Protein AF-A0A3D1TIV9-F1 (afdb_monomer_lite)

Foldseek 3Di:
DDDDDDDDDDPPPDDDPDDDLVLLLCLLVQPDPPSPPSNVVVVVVCVVDPVVVVSNVVSVVVVVVVVVPDVCVVVPDDDPPPPPDPPPPPPVVVVCVPVVVVVVVVVVVVVVVCVVPDDPVVVVVCVVVVVVCCVVVVVVVVVVVVVVVVVVVVVVVVVVVVVVVVVVVSVVVVVVVVVVVVVVVVVVVVVVVVVVVVVVVVVVVVVVVVVVVVVVVVVVVVVVVVVVVVVVVVVVVVPPDPPDDDD

pLDDT: mean 74.92, std 19.51, range [31.16, 98.56]

Sequence (247 aa):
MEKEEPMRGNESELQVEHPSREEWVRYVYGDHDNAGLLRQELDKHLSGCPGCQRTVQDLRRTMGLLDRWDPAMELGSGVDRKTERPGARSDWLGRLSWAGMAAALCLVAGVLLGRWSAGGEIREAVGTAMAEWESTVFVEIRAELREGMAARAEDDRVRWREQEVALAKWFDGRLLEERMREQRRLQQITQDWAASHLELRRDLESLAKQADQGLRQARTGLAWLASRSDVSAIAARTEEPSDQGEL

Secondary structure (DSSP, 8-state):
-----------------PPPHHHHHHHHHT--TTTTHHHHHHHHHHHH-HHHHHHHHHHHHHHHHHHH--HHHHTTT--------S--SSHHHHHTTTHHHHHHHHHHHHHHHHHHH--HHHHHHHHHHHHHHHHHHHHHHHHHHHHHHHHHHHHHHHHHHHHHHHHHHHHHHHHHHHHHHHHHHHHHHHHHHHHHHHHHHHHHHHHHHHHHHHHHHHHHHHHHHHHHHHHHHHHHHHSS-------

Radius of gyration: 50.66 Å; chains: 1; bounding box: 104×43×167 Å

Structure (mmCIF, N/CA/C/O backbone):
data_AF-A0A3D1TIV9-F1
#
_entry.id   AF-A0A3D1TIV9-F1
#
loop_
_atom_site.group_PDB
_atom_site.id
_atom_site.type_symbol
_atom_site.label_atom_id
_atom_site.label_alt_id
_atom_site.label_comp_id
_atom_site.label_asym_id
_atom_site.label_entity_id
_atom_site.label_seq_id
_atom_site.pdbx_PDB_ins_code
_atom_site.Cartn_x
_atom_site.Cartn_y
_atom_site.Cartn_z
_atom_site.occupancy
_atom_site.B_iso_or_equiv
_atom_site.auth_seq_id
_atom_site.auth_comp_id
_atom_site.auth_asym_id
_atom_site.auth_atom_id
_atom_site.pdbx_PDB_model_num
ATOM 1 N N . MET A 1 1 ? -47.025 14.850 -43.709 1.00 44.34 1 MET A N 1
ATOM 2 C CA . MET A 1 1 ? -47.374 13.418 -43.781 1.00 44.34 1 MET A CA 1
ATOM 3 C C . MET A 1 1 ? -46.072 12.652 -43.813 1.00 44.34 1 MET A C 1
ATOM 5 O O . MET A 1 1 ? -45.560 12.415 -44.890 1.00 44.34 1 MET A O 1
ATOM 9 N N . GLU A 1 2 ? -45.544 12.301 -42.650 1.00 36.94 2 GLU A N 1
ATOM 10 C CA . GLU A 1 2 ? -44.526 11.262 -42.506 1.00 36.94 2 GLU A CA 1
ATOM 11 C C . GLU A 1 2 ? -44.924 10.490 -41.253 1.00 36.94 2 GLU A C 1
ATOM 13 O O . GLU A 1 2 ? -45.172 11.070 -40.196 1.00 36.94 2 GLU A O 1
ATOM 18 N N . LYS A 1 3 ? -45.193 9.202 -41.463 1.00 41.72 3 LYS A N 1
ATOM 19 C CA . LYS A 1 3 ? -45.601 8.238 -40.450 1.00 41.72 3 LYS A CA 1
ATOM 20 C C . LYS A 1 3 ? -44.328 7.738 -39.783 1.00 41.72 3 LYS A C 1
ATOM 22 O O . LYS A 1 3 ? -43.540 7.081 -40.452 1.00 41.72 3 LYS A O 1
ATOM 27 N N . GLU A 1 4 ? -44.171 7.984 -38.492 1.00 38.91 4 GLU A N 1
ATOM 28 C CA . GLU A 1 4 ? -43.276 7.175 -37.671 1.00 38.91 4 GLU A CA 1
ATOM 29 C C . GLU A 1 4 ? -44.107 6.067 -37.016 1.00 38.91 4 GLU A C 1
ATOM 31 O O . GLU A 1 4 ? -45.001 6.314 -36.206 1.00 38.91 4 GLU A O 1
ATOM 36 N N . GLU A 1 5 ? -43.853 4.832 -37.448 1.00 45.94 5 GLU A N 1
ATOM 37 C CA . GLU A 1 5 ? -44.211 3.617 -36.723 1.00 45.94 5 GLU A CA 1
ATOM 38 C C . GLU A 1 5 ? -43.327 3.497 -35.476 1.00 45.94 5 GLU A C 1
ATOM 40 O O . GLU A 1 5 ? -42.105 3.422 -35.614 1.00 45.94 5 GLU A O 1
ATOM 45 N N . PRO A 1 6 ? -43.888 3.358 -34.265 1.00 42.97 6 PRO A N 1
ATOM 46 C CA . PRO A 1 6 ? -43.161 2.725 -33.186 1.00 42.97 6 PRO A CA 1
ATOM 47 C C . PRO A 1 6 ? -43.364 1.211 -33.274 1.00 42.97 6 PRO A C 1
ATOM 49 O O . PRO A 1 6 ? -44.468 0.674 -33.134 1.00 42.97 6 PRO A O 1
ATOM 52 N N . MET A 1 7 ? -42.242 0.545 -33.529 1.00 31.16 7 MET A N 1
ATOM 53 C CA . MET A 1 7 ? -42.019 -0.888 -33.409 1.00 31.16 7 MET A CA 1
ATOM 54 C C . MET A 1 7 ? -42.710 -1.477 -32.177 1.00 31.16 7 MET A C 1
ATOM 56 O O . MET A 1 7 ? -42.443 -1.122 -31.030 1.00 31.16 7 MET A O 1
ATOM 60 N N . ARG A 1 8 ? -43.576 -2.449 -32.455 1.00 39.56 8 ARG A N 1
ATOM 61 C CA . ARG A 1 8 ? -44.099 -3.419 -31.500 1.00 39.56 8 ARG A CA 1
ATOM 62 C C . ARG A 1 8 ? -42.934 -4.269 -30.969 1.00 39.56 8 ARG A C 1
ATOM 64 O O . ARG A 1 8 ? -42.428 -5.128 -31.681 1.00 39.56 8 ARG A O 1
ATOM 71 N N . GLY A 1 9 ? -42.567 -4.053 -29.713 1.00 34.28 9 GLY A N 1
ATOM 72 C CA . GLY A 1 9 ? -41.842 -4.999 -28.859 1.00 34.28 9 GLY A CA 1
ATOM 73 C C . GLY A 1 9 ? -42.486 -4.968 -27.475 1.00 34.28 9 GLY A C 1
ATOM 74 O O . GLY A 1 9 ? -42.086 -4.194 -26.625 1.00 34.28 9 GLY A O 1
ATOM 75 N N . ASN A 1 10 ? -43.727 -5.433 -27.356 1.00 45.25 10 ASN A N 1
ATOM 76 C CA . ASN A 1 10 ? -44.076 -6.608 -26.555 1.00 45.25 10 ASN A CA 1
ATOM 77 C C . ASN A 1 10 ? -43.153 -6.898 -25.348 1.00 45.25 10 ASN A C 1
ATOM 79 O O . ASN A 1 10 ? -42.445 -7.895 -25.355 1.00 45.25 10 ASN A O 1
ATOM 83 N N . GLU A 1 11 ? -43.221 -6.076 -24.301 1.00 39.34 11 GLU A N 1
ATOM 84 C CA . GLU A 1 11 ? -42.731 -6.425 -22.957 1.00 39.34 11 GLU A CA 1
ATOM 85 C C . GLU A 1 11 ? -43.901 -6.366 -21.968 1.00 39.34 11 GLU A C 1
ATOM 87 O O . GLU A 1 11 ? -43.982 -5.549 -21.057 1.00 39.34 11 GLU A O 1
ATOM 92 N N . SER A 1 12 ? -44.873 -7.249 -22.200 1.00 40.84 12 SER A N 1
ATOM 93 C CA . SER A 1 12 ? -45.808 -7.698 -21.165 1.00 40.84 12 SER A CA 1
ATOM 94 C C . SER A 1 12 ? -45.152 -8.803 -20.324 1.00 40.84 12 SER A C 1
ATOM 96 O O . SER A 1 12 ? -45.675 -9.911 -20.245 1.00 40.84 12 SER A O 1
ATOM 98 N N . GLU A 1 13 ? -43.995 -8.532 -19.715 1.00 40.22 13 GLU A N 1
ATOM 99 C CA . GLU A 1 13 ? -43.358 -9.448 -18.761 1.00 40.22 13 GLU A CA 1
ATOM 100 C C . GLU A 1 13 ? -43.647 -8.979 -17.328 1.00 40.22 13 GLU A C 1
ATOM 102 O O . GLU A 1 13 ? -42.936 -8.172 -16.747 1.00 40.22 13 GLU A O 1
ATOM 107 N N . LEU A 1 14 ? -44.779 -9.467 -16.808 1.00 41.19 14 LEU A N 1
ATOM 108 C CA . LEU A 1 14 ? -45.031 -9.832 -15.408 1.00 41.19 14 LEU A CA 1
ATOM 109 C C . LEU A 1 14 ? -44.361 -8.945 -14.337 1.00 41.19 14 LEU A C 1
ATOM 111 O O . LEU A 1 14 ? -43.210 -9.156 -13.964 1.00 41.19 14 LEU A O 1
ATOM 115 N N . GLN A 1 15 ? -45.146 -8.043 -13.736 1.00 42.75 15 GLN A N 1
ATOM 116 C CA . GLN A 1 15 ? -44.849 -7.467 -12.419 1.00 42.75 15 GLN A CA 1
ATOM 117 C C . GLN A 1 15 ? -44.756 -8.590 -11.374 1.00 42.75 15 GLN A C 1
ATOM 119 O O . GLN A 1 15 ? -45.745 -8.975 -10.755 1.00 42.75 15 GLN A O 1
ATOM 124 N N . VAL A 1 16 ? -43.561 -9.142 -11.196 1.00 52.66 16 VAL A N 1
ATOM 125 C CA . VAL A 1 16 ? -43.187 -9.900 -10.008 1.00 52.66 16 VAL A CA 1
ATOM 126 C C . VAL A 1 16 ? -42.517 -8.890 -9.088 1.00 52.66 16 VAL A C 1
ATOM 128 O O . VAL A 1 16 ? -41.461 -8.357 -9.424 1.00 52.66 16 VAL A O 1
ATOM 131 N N . GLU A 1 17 ? -43.138 -8.579 -7.952 1.00 69.06 17 GLU A N 1
ATOM 132 C CA . GLU A 1 17 ? -42.473 -7.807 -6.903 1.00 69.06 17 GLU A CA 1
ATOM 133 C C . GLU A 1 17 ? -41.249 -8.608 -6.438 1.00 69.06 17 GLU A C 1
ATOM 135 O O . GLU A 1 17 ? -41.357 -9.629 -5.756 1.00 69.06 17 GLU A O 1
ATOM 140 N N . HIS A 1 18 ? -40.067 -8.203 -6.903 1.00 72.44 18 HIS A N 1
ATOM 141 C CA . HIS A 1 18 ? -38.814 -8.785 -6.457 1.00 72.44 18 HIS A CA 1
ATOM 142 C C . HIS A 1 18 ? -38.458 -8.196 -5.092 1.00 72.44 18 HIS A C 1
ATOM 144 O O . HIS A 1 18 ? -38.458 -6.969 -4.956 1.00 72.44 18 HIS A O 1
ATOM 150 N N . PRO A 1 19 ? -38.104 -9.035 -4.101 1.00 78.81 19 PRO A N 1
ATOM 151 C CA . PRO A 1 19 ? -37.619 -8.545 -2.823 1.00 78.81 19 PRO A CA 1
ATOM 152 C C . PRO A 1 19 ? -36.400 -7.650 -3.027 1.00 78.81 19 PRO A C 1
ATOM 154 O O . PRO A 1 19 ? -35.544 -7.911 -3.887 1.00 78.81 19 PRO A O 1
ATOM 157 N N . SER A 1 20 ? -36.342 -6.591 -2.231 1.00 80.19 20 SER A N 1
ATOM 158 C CA . SER A 1 20 ? -35.287 -5.588 -2.274 1.00 80.19 20 SER A CA 1
ATOM 159 C C . SER A 1 20 ? -33.919 -6.193 -1.961 1.00 80.19 20 SER A C 1
ATOM 161 O O . SER A 1 20 ? -33.776 -7.256 -1.347 1.00 80.19 20 SER A O 1
ATOM 163 N N . ARG A 1 21 ? -32.860 -5.496 -2.377 1.00 76.62 21 ARG A N 1
ATOM 164 C CA . ARG A 1 21 ? -31.486 -5.940 -2.128 1.00 76.62 21 ARG A CA 1
ATOM 165 C C . ARG A 1 21 ? -31.189 -6.016 -0.629 1.00 76.62 21 ARG A C 1
ATOM 167 O O . ARG A 1 21 ? -30.497 -6.934 -0.196 1.00 76.62 21 ARG A O 1
ATOM 174 N N . GLU A 1 22 ? -31.723 -5.086 0.154 1.00 78.19 22 GLU A N 1
ATOM 175 C CA . GLU A 1 22 ? -31.585 -5.033 1.608 1.00 78.19 22 GLU A CA 1
ATOM 176 C C . GLU A 1 22 ? -32.233 -6.247 2.291 1.00 78.19 22 GLU A C 1
ATOM 178 O O . GLU A 1 22 ? -31.657 -6.809 3.224 1.00 78.19 22 GLU A O 1
ATOM 183 N N . GLU A 1 23 ? -33.390 -6.703 1.803 1.00 79.75 23 GLU A N 1
ATOM 184 C CA . GLU A 1 23 ? -34.061 -7.913 2.298 1.00 79.75 23 GLU A CA 1
ATOM 185 C C . GLU A 1 23 ? -33.247 -9.175 2.006 1.00 79.75 23 GLU A C 1
ATOM 187 O O . GLU A 1 23 ? -33.095 -10.023 2.888 1.00 79.75 23 GLU A O 1
ATOM 192 N N . TRP A 1 24 ? -32.639 -9.275 0.818 1.00 83.81 24 TRP A N 1
ATOM 193 C CA . TRP A 1 24 ? -31.723 -10.373 0.502 1.00 83.81 24 TRP A CA 1
ATOM 194 C C . TRP A 1 24 ? -30.472 -10.356 1.376 1.00 83.81 24 TRP A C 1
ATOM 196 O O . TRP A 1 24 ? -30.059 -11.405 1.860 1.00 83.81 24 TRP A O 1
ATOM 206 N N . VAL A 1 25 ? -29.886 -9.183 1.627 1.00 81.81 25 VAL A N 1
ATOM 207 C CA . VAL A 1 25 ? -28.743 -9.036 2.540 1.00 81.81 25 VAL A CA 1
ATOM 208 C C . VAL A 1 25 ? -29.125 -9.540 3.932 1.00 81.81 25 VAL A C 1
ATOM 210 O O . VAL A 1 25 ? -28.475 -10.452 4.440 1.00 81.81 25 VAL A O 1
ATOM 213 N N . ARG A 1 26 ? -30.231 -9.056 4.507 1.00 81.12 26 ARG A N 1
ATOM 214 C CA . ARG A 1 26 ? -30.731 -9.542 5.805 1.00 81.12 26 ARG A CA 1
ATOM 215 C C . ARG A 1 26 ? -30.950 -11.055 5.802 1.00 81.12 26 ARG A C 1
ATOM 217 O O . ARG A 1 26 ? -30.569 -11.724 6.757 1.00 81.12 26 ARG A O 1
ATOM 224 N N . TYR A 1 27 ? -31.500 -11.604 4.716 1.00 80.88 27 TYR A N 1
ATOM 225 C CA . TYR A 1 27 ? -31.751 -13.042 4.554 1.00 80.88 27 TYR A CA 1
ATOM 226 C C . TYR A 1 27 ? -30.478 -13.887 4.556 1.00 80.88 27 TYR A C 1
ATOM 228 O O . TYR A 1 27 ? -30.439 -14.942 5.200 1.00 80.88 27 TYR A O 1
ATOM 236 N N . VAL A 1 28 ? -29.423 -13.427 3.879 1.00 81.81 28 VAL A N 1
ATOM 237 C CA . VAL A 1 28 ? -28.143 -14.142 3.867 1.00 81.81 28 VAL A CA 1
ATOM 238 C C . VAL A 1 28 ? -27.413 -14.000 5.213 1.00 81.81 28 VAL A C 1
ATOM 240 O O . VAL A 1 28 ? -26.835 -14.982 5.673 1.00 81.81 28 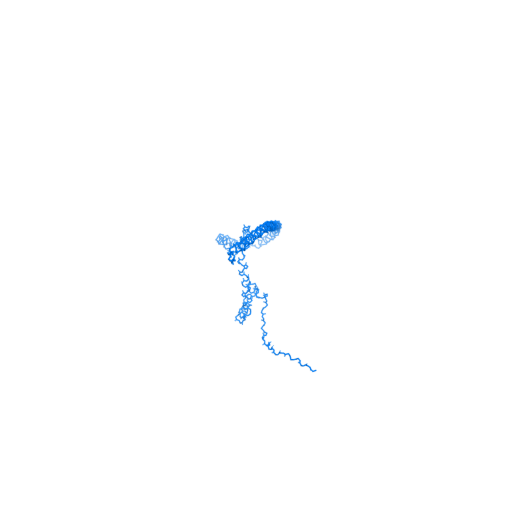VAL A O 1
ATOM 243 N N . TYR A 1 29 ? -27.490 -12.841 5.880 1.00 75.56 29 TYR A N 1
ATOM 244 C CA . TYR A 1 29 ? -26.874 -12.612 7.199 1.00 75.56 29 TYR A CA 1
ATOM 245 C C . TYR A 1 29 ? -27.671 -13.199 8.384 1.00 75.56 29 TYR A C 1
ATOM 247 O O . TYR A 1 29 ? -27.133 -13.294 9.484 1.00 75.56 29 TYR A O 1
ATOM 255 N N . GLY A 1 30 ? -28.924 -13.625 8.180 1.00 72.75 30 GLY A N 1
ATOM 256 C CA . GLY A 1 30 ? -29.776 -14.201 9.229 1.00 72.75 30 GLY A CA 1
ATOM 257 C C . GLY A 1 30 ? -30.304 -13.184 10.248 1.00 72.75 30 GLY A C 1
ATOM 258 O O . GLY A 1 30 ? -30.764 -13.585 11.316 1.00 72.75 30 GLY A O 1
ATOM 259 N N . ASP A 1 31 ? -30.238 -11.892 9.922 1.00 65.44 31 ASP A N 1
ATOM 260 C CA . ASP A 1 31 ? -30.620 -10.787 10.802 1.00 65.44 31 ASP A CA 1
ATOM 261 C C . ASP A 1 31 ? -32.117 -10.476 10.638 1.00 65.44 31 ASP A C 1
ATOM 263 O O . ASP A 1 31 ? -32.535 -9.724 9.746 1.00 65.44 31 ASP A O 1
ATOM 267 N N . HIS A 1 32 ? -32.947 -11.159 11.433 1.00 62.19 32 HIS A N 1
ATOM 268 C CA . HIS A 1 32 ? -34.402 -11.034 11.380 1.00 62.19 32 HIS A CA 1
ATOM 269 C C . HIS A 1 32 ? -35.048 -11.133 12.765 1.00 62.19 32 HIS A C 1
ATOM 271 O O . HIS A 1 32 ? -35.024 -12.192 13.394 1.00 62.19 32 HIS A O 1
ATOM 277 N N . ASP A 1 33 ? -35.794 -10.101 13.152 1.00 57.75 33 ASP A N 1
ATOM 278 C CA . ASP A 1 33 ? -36.676 -10.144 14.327 1.00 57.75 33 ASP A CA 1
ATOM 279 C C . ASP A 1 33 ? -37.881 -11.098 14.132 1.00 57.75 33 ASP A C 1
ATOM 281 O O . ASP A 1 33 ? -38.482 -11.562 15.096 1.00 57.75 33 ASP A O 1
ATOM 285 N N . ASN A 1 34 ? -38.204 -11.455 12.877 1.00 55.09 34 ASN A N 1
ATOM 286 C CA . ASN A 1 34 ? -39.271 -12.388 12.474 1.00 55.09 34 ASN A CA 1
ATOM 287 C C . ASN A 1 34 ? -38.733 -13.517 11.562 1.00 55.09 34 ASN A C 1
ATOM 289 O O . ASN A 1 34 ? -39.256 -13.777 10.476 1.00 55.09 34 ASN A O 1
ATOM 293 N N . ALA A 1 35 ? -37.653 -14.181 11.987 1.00 58.53 35 ALA A N 1
ATOM 294 C CA . ALA A 1 35 ? -36.838 -15.094 11.172 1.00 58.53 35 ALA A CA 1
ATOM 295 C C . ALA A 1 35 ? -37.556 -16.306 10.545 1.00 58.53 35 ALA A C 1
ATOM 297 O O . ALA A 1 35 ? -37.042 -16.883 9.592 1.00 58.53 35 ALA A O 1
ATOM 298 N N . GLY A 1 36 ? -38.710 -16.729 11.067 1.00 63.47 36 GLY A N 1
ATOM 299 C CA . GLY A 1 36 ? -39.381 -17.952 10.611 1.00 63.47 36 GLY A CA 1
ATOM 300 C C . GLY A 1 36 ? -40.226 -17.773 9.347 1.00 63.47 36 GLY A C 1
ATOM 301 O O . GLY A 1 36 ? -40.048 -18.498 8.371 1.00 63.47 36 GLY A O 1
ATOM 302 N N . LEU A 1 37 ? -41.151 -16.808 9.363 1.00 65.19 37 LEU A N 1
ATOM 303 C CA . LEU A 1 37 ? -42.153 -16.615 8.304 1.00 65.19 37 LEU A CA 1
ATOM 304 C C . LEU A 1 37 ? -41.557 -15.950 7.057 1.00 65.19 37 LEU A C 1
ATOM 306 O O . LEU A 1 37 ? -41.737 -16.452 5.950 1.00 65.19 37 LEU A O 1
ATOM 310 N N . LEU A 1 38 ? -40.767 -14.888 7.247 1.00 70.75 38 LEU A N 1
ATOM 311 C CA . LEU A 1 38 ? -40.124 -14.157 6.151 1.00 70.75 38 LEU A CA 1
ATOM 312 C C . LEU A 1 38 ? -39.131 -15.043 5.383 1.00 70.75 38 LEU A C 1
ATOM 314 O O . LEU A 1 38 ? -39.030 -14.981 4.160 1.00 70.75 38 LEU A O 1
ATOM 318 N N . ARG A 1 39 ? -38.428 -15.929 6.096 1.00 74.19 39 ARG A N 1
ATOM 319 C CA . ARG A 1 39 ? -37.476 -16.866 5.493 1.00 74.19 39 ARG A CA 1
ATOM 320 C C . ARG A 1 39 ? -38.170 -17.895 4.603 1.00 74.19 39 ARG A C 1
ATOM 322 O O . ARG A 1 39 ? -37.683 -18.160 3.512 1.00 74.19 39 ARG A O 1
ATOM 329 N N . GLN A 1 40 ? -39.325 -18.415 5.022 1.00 78.69 40 GLN A N 1
ATOM 330 C CA . GLN A 1 40 ? -40.109 -19.354 4.210 1.00 78.69 40 GLN A CA 1
ATOM 331 C C . GLN A 1 40 ? -40.662 -18.711 2.934 1.00 78.69 40 GLN A C 1
ATOM 333 O O . GLN A 1 40 ? -40.728 -19.364 1.894 1.00 78.69 40 GLN A O 1
ATOM 338 N N . GLU A 1 41 ? -41.076 -17.448 3.000 1.00 80.25 41 GLU A N 1
ATOM 339 C CA . GLU A 1 41 ? -41.578 -16.709 1.840 1.00 80.25 41 GLU A CA 1
ATOM 340 C C . GLU A 1 41 ? -40.463 -16.410 0.829 1.00 80.25 41 GLU A C 1
ATOM 342 O O . GLU A 1 41 ? -40.615 -16.673 -0.366 1.00 80.25 41 GLU A O 1
ATOM 347 N N . LEU A 1 42 ? -39.297 -15.983 1.318 1.00 81.00 42 LEU A N 1
ATOM 348 C CA . LEU A 1 42 ? -38.106 -15.779 0.495 1.00 81.00 42 LEU A CA 1
ATOM 349 C C . LEU A 1 42 ? -37.585 -17.094 -0.104 1.00 81.00 42 LEU A C 1
ATOM 351 O O . LEU A 1 42 ? -37.212 -17.114 -1.274 1.00 81.00 42 LEU A O 1
ATOM 355 N N . ASP A 1 43 ? -37.630 -18.209 0.631 1.00 83.06 43 ASP A N 1
ATOM 356 C CA . ASP A 1 43 ? -37.266 -19.535 0.111 1.00 83.06 43 ASP A CA 1
ATOM 357 C C . ASP A 1 43 ? -38.199 -19.978 -1.027 1.00 83.06 43 ASP A C 1
ATOM 359 O O . ASP A 1 43 ? -37.742 -20.491 -2.055 1.00 83.06 43 ASP A O 1
ATOM 363 N N . LYS A 1 44 ? -39.509 -19.726 -0.892 1.00 83.62 44 LYS A N 1
ATOM 364 C CA . LYS A 1 44 ? -40.480 -19.974 -1.969 1.00 83.62 44 LYS A CA 1
ATOM 365 C C . LYS A 1 44 ? -40.178 -19.109 -3.190 1.00 83.62 44 LYS A C 1
ATOM 367 O O . LYS A 1 44 ? -40.142 -19.636 -4.302 1.00 83.62 44 LYS A O 1
ATOM 372 N N . HIS 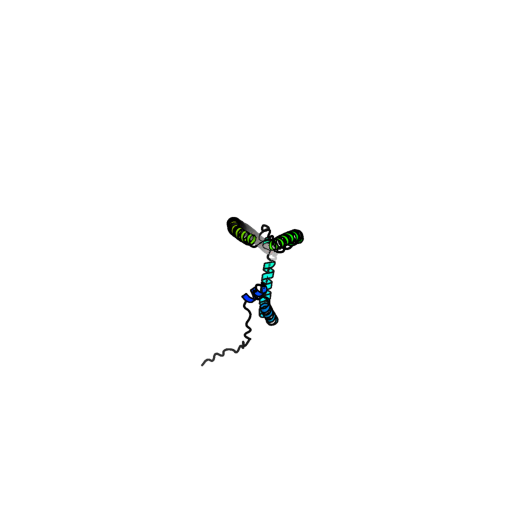A 1 45 ? -39.893 -17.822 -2.998 1.00 85.06 45 HIS A N 1
ATOM 373 C CA . HIS A 1 45 ? -39.522 -16.924 -4.093 1.00 85.06 45 HIS A CA 1
ATOM 374 C C . HIS A 1 45 ? -38.227 -17.376 -4.789 1.00 85.06 45 HIS A C 1
ATOM 376 O O . HIS A 1 45 ? -38.153 -17.400 -6.018 1.00 85.06 45 HIS A O 1
ATOM 382 N N . LEU A 1 46 ? -37.228 -17.826 -4.022 1.00 85.62 46 LEU A N 1
ATOM 383 C CA . LEU A 1 46 ? -35.989 -18.380 -4.566 1.00 85.62 46 LEU A CA 1
ATOM 384 C C . LEU A 1 46 ? -36.226 -19.648 -5.377 1.00 85.62 46 LEU A C 1
ATOM 386 O O . LEU A 1 46 ? -35.547 -19.842 -6.377 1.00 85.62 46 LEU A O 1
ATOM 390 N N . SER A 1 47 ? -37.187 -20.496 -5.009 1.00 83.62 47 SER A N 1
ATOM 391 C CA . SER A 1 47 ? -37.508 -21.689 -5.803 1.00 83.62 47 SER A CA 1
ATOM 392 C C . SER A 1 47 ? -38.148 -21.368 -7.163 1.00 83.62 47 SER A C 1
ATOM 394 O O . SER A 1 47 ? -38.020 -22.163 -8.091 1.00 83.62 47 SER A O 1
ATOM 396 N N . GLY A 1 48 ? -38.787 -20.198 -7.299 1.00 81.25 48 GLY A N 1
ATOM 397 C CA . GLY A 1 48 ? -39.507 -19.786 -8.509 1.00 81.25 48 GLY A CA 1
ATOM 398 C C . GLY A 1 48 ? -38.795 -18.754 -9.392 1.00 81.25 48 GLY A C 1
ATOM 399 O O . GLY A 1 48 ? -39.155 -18.627 -10.560 1.00 81.25 48 GLY A O 1
ATOM 400 N N . CYS A 1 49 ? -37.794 -18.022 -8.882 1.00 87.38 49 CYS A N 1
ATOM 401 C CA . CYS A 1 49 ? -37.155 -16.926 -9.616 1.00 87.38 49 CYS A CA 1
ATOM 402 C C . CYS A 1 49 ? -35.640 -17.137 -9.846 1.00 87.38 49 CYS A C 1
ATOM 404 O O . CYS A 1 49 ? -34.838 -16.948 -8.924 1.00 87.38 49 CYS A O 1
ATOM 406 N N . PRO A 1 50 ? -35.195 -17.413 -11.089 1.00 80.69 50 PRO A N 1
ATOM 407 C CA . PRO A 1 50 ? -33.772 -17.577 -11.406 1.00 80.69 50 PRO A CA 1
ATOM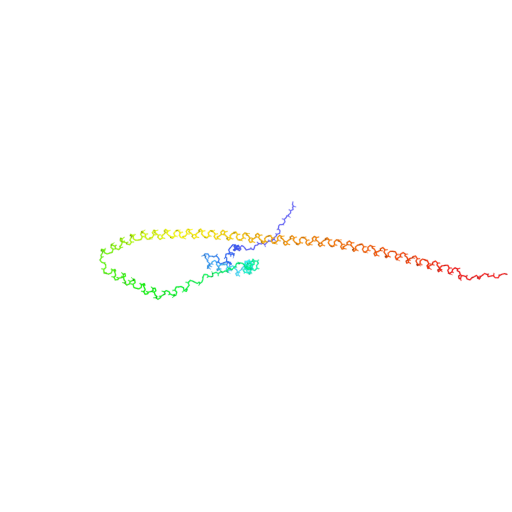 408 C C . PRO A 1 50 ? -32.968 -16.262 -11.366 1.00 80.69 50 PRO A C 1
ATOM 410 O O . PRO A 1 50 ? -31.737 -16.295 -11.340 1.00 80.69 50 PRO A O 1
ATOM 413 N N . GLY A 1 51 ? -33.632 -15.100 -11.387 1.00 82.62 51 GLY A N 1
ATOM 414 C CA . GLY A 1 51 ? -32.990 -13.792 -11.210 1.00 82.62 51 GLY A CA 1
ATOM 415 C C . GLY A 1 51 ? -32.545 -13.577 -9.763 1.00 82.62 51 GLY A C 1
ATOM 416 O O . GLY A 1 51 ? -31.368 -13.339 -9.500 1.00 82.62 51 GLY A O 1
ATOM 417 N N . CYS A 1 52 ? -33.456 -13.776 -8.809 1.00 85.12 52 CYS A N 1
ATOM 418 C CA . CYS A 1 52 ? -33.154 -13.659 -7.382 1.00 85.12 52 CYS A CA 1
ATOM 419 C C . CYS A 1 52 ? -32.181 -14.739 -6.889 1.00 85.12 52 CYS A C 1
ATOM 421 O O . CYS A 1 52 ? -31.340 -14.456 -6.035 1.00 85.12 52 CYS A O 1
ATOM 423 N N . GLN A 1 53 ? -32.217 -15.946 -7.470 1.00 84.06 53 GLN A N 1
ATOM 424 C CA . GLN A 1 53 ? -31.215 -16.982 -7.192 1.00 84.06 53 GLN A CA 1
ATOM 425 C C . GLN A 1 53 ? -29.787 -16.510 -7.492 1.00 84.06 53 GLN A C 1
ATOM 427 O O . GLN A 1 53 ? -28.890 -16.754 -6.685 1.00 84.06 53 GLN A O 1
ATOM 432 N N . ARG A 1 54 ? -29.575 -15.820 -8.622 1.00 84.56 54 ARG A N 1
ATOM 433 C CA . ARG A 1 54 ? -28.259 -15.280 -8.994 1.00 84.56 54 ARG A CA 1
ATOM 434 C C . ARG A 1 54 ? -27.789 -14.234 -7.990 1.00 84.56 54 ARG A C 1
ATOM 436 O O . ARG A 1 54 ? -26.691 -14.365 -7.462 1.00 84.56 54 ARG A O 1
ATOM 443 N N . THR A 1 55 ? -28.652 -13.287 -7.630 1.00 84.44 55 THR A N 1
ATOM 444 C CA . THR A 1 55 ? -28.337 -12.251 -6.634 1.00 84.44 55 THR A CA 1
ATOM 445 C C . THR A 1 55 ? -27.931 -12.848 -5.283 1.00 84.44 55 THR A C 1
ATOM 447 O O . THR A 1 55 ? -26.940 -12.429 -4.689 1.00 84.44 55 THR A O 1
ATOM 450 N N . VAL A 1 56 ? -28.653 -13.864 -4.798 1.00 87.12 56 VAL A N 1
ATOM 451 C CA . VAL A 1 56 ? -28.320 -14.531 -3.528 1.00 87.12 56 VAL A CA 1
ATOM 452 C C . VAL A 1 56 ? -27.033 -15.351 -3.630 1.00 87.12 56 VAL A C 1
ATOM 454 O O . VAL A 1 56 ? -26.252 -15.379 -2.678 1.00 87.12 56 VAL A O 1
ATOM 457 N N . GLN A 1 57 ? -26.778 -16.010 -4.762 1.00 86.00 57 GLN A N 1
ATOM 458 C CA . GLN A 1 57 ? -25.515 -16.718 -4.984 1.00 86.00 57 GLN A CA 1
ATOM 459 C C . GLN A 1 57 ? -24.322 -15.760 -5.023 1.00 86.00 57 GLN A C 1
ATOM 461 O O . GLN A 1 57 ? -23.305 -16.056 -4.397 1.00 86.00 57 GLN A O 1
ATOM 466 N N . ASP A 1 58 ? -24.456 -14.608 -5.678 1.00 87.12 58 ASP A N 1
ATOM 467 C CA . ASP A 1 58 ? -23.411 -13.583 -5.716 1.00 87.12 58 ASP A CA 1
ATOM 468 C C . ASP A 1 58 ? -23.119 -13.036 -4.316 1.00 87.12 58 ASP A C 1
ATOM 470 O O . ASP A 1 58 ? -21.957 -12.978 -3.917 1.00 87.12 58 ASP A O 1
ATOM 474 N N . LEU A 1 59 ? -24.156 -12.744 -3.523 1.00 87.06 59 LEU A N 1
ATOM 475 C CA . LEU A 1 59 ? -24.004 -12.317 -2.126 1.00 87.06 59 LEU A CA 1
ATOM 476 C C . LEU A 1 59 ? -23.319 -13.384 -1.254 1.00 87.06 59 LEU A C 1
ATOM 478 O O . LEU A 1 59 ? -22.418 -13.075 -0.475 1.00 87.06 59 LEU A O 1
ATOM 482 N N . ARG A 1 60 ? -23.698 -14.660 -1.400 1.00 86.81 60 ARG A N 1
ATOM 483 C CA . ARG A 1 60 ? -23.037 -15.772 -0.691 1.00 86.81 60 ARG A CA 1
ATOM 484 C C . ARG A 1 60 ? -21.586 -15.943 -1.132 1.00 86.81 60 ARG A C 1
ATOM 486 O O . ARG A 1 60 ? -20.732 -16.284 -0.318 1.00 86.81 60 ARG A O 1
ATOM 493 N N . ARG A 1 61 ? -21.287 -15.703 -2.410 1.00 85.81 61 ARG A N 1
ATOM 494 C CA . ARG A 1 61 ? -19.926 -15.768 -2.947 1.00 85.81 61 ARG A CA 1
ATOM 495 C C . ARG A 1 61 ? -19.061 -14.637 -2.403 1.00 85.81 61 ARG A C 1
ATOM 497 O O . ARG A 1 61 ? -17.933 -14.909 -2.003 1.00 85.81 61 ARG A O 1
ATOM 504 N N . THR A 1 62 ? -19.565 -13.403 -2.359 1.00 83.75 62 THR A N 1
ATOM 505 C CA . THR A 1 62 ? -18.821 -12.275 -1.781 1.00 83.75 62 THR A CA 1
ATOM 506 C C . THR A 1 62 ? -18.567 -12.493 -0.296 1.00 83.75 62 THR A C 1
ATOM 508 O O . THR A 1 62 ? -17.437 -12.307 0.142 1.00 83.75 62 THR A O 1
ATOM 511 N N . MET A 1 63 ? -19.554 -12.985 0.460 1.00 81.94 63 MET A N 1
ATOM 512 C CA . MET A 1 63 ? -19.348 -13.404 1.852 1.00 81.94 63 MET A CA 1
ATOM 513 C C . MET A 1 63 ? -18.298 -14.498 1.983 1.00 81.94 63 MET A C 1
ATOM 515 O O . MET A 1 63 ? -17.381 -14.355 2.772 1.00 81.94 63 MET A O 1
ATOM 519 N N . GLY A 1 64 ? -18.369 -15.555 1.173 1.00 80.75 64 GLY A N 1
ATOM 520 C CA . GLY A 1 64 ? -17.378 -16.628 1.221 1.00 80.75 64 GLY A CA 1
ATOM 521 C C . GLY A 1 64 ? -15.958 -16.164 0.875 1.00 80.75 64 GLY A C 1
ATOM 522 O O . GLY A 1 64 ? -14.997 -16.797 1.301 1.00 80.75 64 GLY A O 1
ATOM 523 N N . LEU A 1 65 ? -15.806 -15.076 0.114 1.00 80.56 65 LEU A N 1
ATOM 524 C CA . LEU A 1 65 ? -14.516 -14.421 -0.120 1.00 80.56 65 LEU A CA 1
ATOM 525 C C . LEU A 1 65 ? -14.077 -13.583 1.088 1.00 80.56 65 LEU A C 1
ATOM 527 O O . LEU A 1 65 ? -12.906 -13.631 1.447 1.00 80.56 65 LEU A O 1
ATOM 531 N N . LEU A 1 66 ? -15.008 -12.872 1.729 1.00 78.62 66 LEU A N 1
ATOM 532 C CA . LEU A 1 66 ? -14.774 -12.107 2.960 1.00 78.62 66 LEU A CA 1
ATOM 533 C C . LEU A 1 66 ? -14.456 -13.012 4.165 1.00 78.62 66 LEU A C 1
ATOM 535 O O . LEU A 1 66 ? -13.580 -12.676 4.947 1.00 78.62 66 LEU A O 1
ATOM 539 N N . ASP A 1 67 ? -15.093 -14.177 4.290 1.00 77.00 67 ASP A N 1
ATOM 540 C CA . ASP A 1 67 ? -14.839 -15.155 5.359 1.00 77.00 67 ASP A CA 1
ATOM 541 C C . ASP A 1 67 ? -13.476 -15.838 5.205 1.00 77.00 67 ASP A C 1
ATOM 543 O O . ASP A 1 67 ? -12.834 -16.211 6.184 1.00 77.00 67 ASP A O 1
ATOM 547 N N . ARG A 1 68 ? -13.034 -16.029 3.955 1.00 73.69 68 ARG A N 1
ATOM 548 C CA . ARG A 1 68 ? -11.691 -16.541 3.637 1.00 73.69 68 ARG A CA 1
ATOM 549 C C . ARG A 1 68 ? -10.618 -15.473 3.753 1.00 73.69 68 ARG A C 1
ATOM 551 O O . ARG A 1 68 ? -9.438 -15.817 3.784 1.00 73.69 68 ARG A O 1
ATOM 558 N N . TRP A 1 69 ? -11.010 -14.205 3.745 1.00 63.69 69 TRP A N 1
ATOM 559 C CA . TRP A 1 69 ? -10.086 -13.117 3.966 1.00 63.69 69 TRP A CA 1
ATOM 560 C C . TRP A 1 69 ? -9.714 -13.120 5.446 1.00 63.69 69 TRP A C 1
ATOM 562 O O . TRP A 1 69 ? -10.445 -12.621 6.297 1.00 63.69 69 TRP A O 1
ATOM 572 N N . ASP A 1 70 ? -8.586 -13.759 5.751 1.00 57.06 70 ASP A N 1
ATOM 573 C CA . ASP A 1 70 ? -7.995 -13.743 7.079 1.00 57.06 70 ASP A CA 1
ATOM 574 C C . ASP A 1 70 ? -7.200 -12.439 7.252 1.00 57.06 70 ASP A C 1
ATOM 576 O O . ASP A 1 70 ? -6.114 -12.300 6.674 1.00 57.06 70 ASP A O 1
ATOM 580 N N . PRO A 1 71 ? -7.694 -11.469 8.046 1.00 54.41 71 PRO A N 1
ATOM 581 C CA . PRO A 1 71 ? -6.959 -10.239 8.295 1.00 54.41 71 PRO A CA 1
ATOM 582 C C . PRO A 1 71 ? -5.594 -10.511 8.942 1.00 54.41 71 PRO A C 1
ATOM 584 O O . PRO A 1 71 ? -4.691 -9.702 8.767 1.00 54.41 71 PRO A O 1
ATOM 587 N N . ALA A 1 72 ? -5.395 -11.643 9.632 1.00 50.00 72 ALA A N 1
ATOM 588 C CA . ALA A 1 72 ? -4.116 -11.986 10.256 1.00 50.00 72 ALA A CA 1
ATOM 589 C C . ALA A 1 72 ? -3.012 -12.349 9.243 1.00 50.00 72 ALA A C 1
ATOM 591 O O . ALA A 1 72 ? -1.826 -12.280 9.576 1.00 50.00 72 ALA A O 1
ATOM 592 N N . MET A 1 73 ? -3.386 -12.715 8.010 1.00 46.31 73 MET A N 1
ATOM 593 C CA . MET A 1 73 ? -2.449 -13.141 6.968 1.00 46.31 73 MET A CA 1
ATOM 594 C C . MET A 1 73 ? -1.852 -11.961 6.176 1.00 46.31 73 MET A C 1
ATOM 596 O O . MET A 1 73 ? -0.726 -12.071 5.694 1.00 46.31 73 MET A O 1
ATOM 600 N N . GLU A 1 74 ? -2.540 -10.813 6.097 1.00 48.72 74 GLU A N 1
ATOM 601 C CA . GLU A 1 74 ? -2.004 -9.577 5.486 1.00 48.72 74 GLU A CA 1
ATOM 602 C C . GLU A 1 74 ? -1.617 -8.498 6.516 1.00 48.72 74 GLU A C 1
ATOM 604 O O . GLU A 1 74 ? -0.673 -7.733 6.293 1.00 48.72 74 GLU A O 1
ATOM 609 N N . LEU A 1 75 ? -2.280 -8.463 7.677 1.00 49.91 75 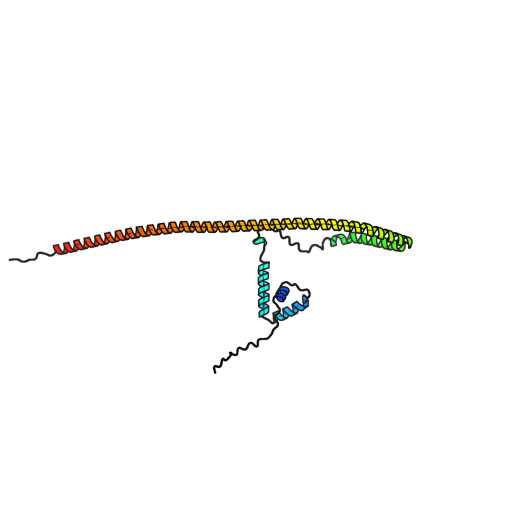LEU A N 1
ATOM 610 C CA . LEU A 1 75 ? -1.948 -7.602 8.816 1.00 49.91 75 LEU A CA 1
ATOM 611 C C . LEU A 1 75 ? -1.084 -8.421 9.781 1.00 49.91 75 LEU A C 1
ATOM 613 O O . LEU A 1 75 ? -1.576 -8.942 10.778 1.00 49.91 75 LEU A O 1
ATOM 617 N N . GLY A 1 76 ? 0.188 -8.610 9.420 1.00 41.72 76 GLY A N 1
ATOM 618 C CA . GLY A 1 76 ? 1.117 -9.552 10.055 1.00 41.72 76 GLY A CA 1
ATOM 619 C C . GLY A 1 76 ? 0.899 -9.796 11.555 1.00 41.72 76 GLY A C 1
ATOM 620 O O . GLY A 1 76 ? 1.103 -8.898 12.363 1.00 41.72 76 GLY A O 1
ATOM 621 N N . SER A 1 77 ? 0.480 -11.023 11.888 1.00 44.72 77 SER A N 1
ATOM 622 C CA . SER A 1 77 ? 0.719 -11.778 13.135 1.00 44.72 77 SER A CA 1
ATOM 623 C C . SER A 1 77 ? 0.831 -11.003 14.465 1.00 44.72 77 SER A C 1
ATOM 625 O O . SER A 1 77 ? 1.670 -11.344 15.298 1.00 44.72 77 SER A O 1
ATOM 627 N N . GLY A 1 78 ? 0.025 -9.962 14.676 1.00 46.34 78 GLY A N 1
ATOM 628 C CA . GLY A 1 78 ? 0.064 -9.144 15.897 1.00 46.34 78 GLY A CA 1
ATOM 629 C C . GLY A 1 78 ? -1.235 -9.129 16.697 1.00 46.34 78 GLY A C 1
ATOM 630 O O . GLY A 1 78 ? -1.252 -8.642 17.824 1.00 46.34 78 GLY A O 1
ATOM 631 N N . VAL A 1 79 ? -2.326 -9.656 16.143 1.00 47.28 79 VAL A N 1
ATOM 632 C CA . VAL A 1 79 ? -3.622 -9.673 16.822 1.00 47.28 79 VAL A CA 1
ATOM 633 C C . VAL A 1 79 ? -4.007 -11.120 17.077 1.00 47.28 79 VAL A C 1
ATOM 635 O O . VAL A 1 79 ? -4.664 -11.754 16.254 1.00 47.28 79 VAL A O 1
ATOM 638 N N . ASP A 1 80 ? -3.597 -11.635 18.238 1.00 43.50 80 ASP A N 1
ATOM 639 C CA . ASP A 1 80 ? -4.194 -12.823 18.847 1.00 43.50 80 ASP A CA 1
ATOM 640 C C . ASP A 1 80 ? -5.674 -12.529 19.109 1.00 43.50 80 ASP A C 1
ATOM 642 O O . ASP A 1 80 ? -6.094 -12.110 20.191 1.00 43.50 80 ASP A O 1
ATOM 646 N N . ARG A 1 81 ? -6.503 -12.724 18.083 1.00 43.19 81 ARG A N 1
ATOM 647 C CA . ARG A 1 81 ? -7.951 -12.711 18.222 1.00 43.19 81 ARG A CA 1
ATOM 648 C C . ARG A 1 81 ? -8.329 -14.023 18.904 1.00 43.19 81 ARG A C 1
ATOM 650 O O . ARG A 1 81 ? -8.748 -14.979 18.260 1.00 43.19 81 ARG A O 1
ATOM 657 N N . LYS A 1 82 ? -8.203 -14.062 20.234 1.00 38.31 82 LYS A N 1
ATOM 658 C CA . LYS A 1 82 ? -9.031 -14.945 21.060 1.00 38.31 82 LYS A CA 1
ATOM 659 C C . LYS A 1 82 ? -10.476 -14.510 20.844 1.00 38.31 82 LYS A C 1
ATOM 661 O O . LYS A 1 82 ? -11.017 -13.687 21.571 1.00 38.31 82 LYS A O 1
ATOM 666 N N . THR A 1 83 ? -11.101 -15.042 19.803 1.00 39.06 83 THR A N 1
ATOM 667 C CA . THR A 1 83 ? -12.552 -15.120 19.700 1.00 39.06 83 THR A CA 1
ATOM 668 C C . THR A 1 83 ? -13.004 -16.049 20.816 1.00 39.06 83 THR A C 1
ATOM 670 O O . THR A 1 83 ? -13.113 -17.265 20.657 1.00 39.06 83 THR A O 1
ATOM 673 N N . GLU A 1 84 ? -13.200 -15.467 21.995 1.00 36.69 84 GLU A N 1
ATOM 674 C CA . GLU A 1 84 ? -13.911 -16.093 23.094 1.00 36.69 84 GLU A CA 1
ATOM 675 C C . GLU A 1 84 ? -15.321 -16.407 22.595 1.00 36.69 84 GLU A C 1
ATOM 677 O O . GLU A 1 84 ? -16.210 -15.559 22.544 1.00 36.69 84 GLU A O 1
ATOM 682 N N . ARG A 1 85 ? -15.523 -17.652 22.158 1.00 34.97 85 ARG A N 1
ATOM 683 C CA . ARG A 1 85 ? -16.860 -18.217 22.006 1.00 34.97 85 ARG A CA 1
ATOM 684 C C . ARG A 1 85 ? -17.568 -18.075 23.360 1.00 34.97 85 ARG A C 1
ATOM 686 O O . ARG A 1 85 ? -17.039 -18.588 24.351 1.00 34.97 85 ARG A O 1
ATOM 693 N N . PRO A 1 86 ? -18.765 -17.469 23.439 1.00 37.38 86 PRO A N 1
ATOM 694 C CA . PRO A 1 86 ? -19.556 -17.470 24.661 1.00 37.38 86 PRO A CA 1
ATOM 695 C C . PRO A 1 86 ? -20.164 -18.868 24.836 1.00 37.38 86 PRO A C 1
ATOM 697 O O . PRO A 1 86 ? -21.313 -19.116 24.492 1.00 37.38 86 PRO A O 1
ATOM 700 N N . GLY A 1 87 ? -19.353 -19.815 25.310 1.00 40.34 87 GLY A N 1
ATOM 701 C CA . GLY A 1 87 ? -19.741 -21.212 25.523 1.00 40.34 87 GLY A CA 1
ATOM 702 C C . GLY A 1 87 ? -19.355 -21.778 26.890 1.00 40.34 87 GLY A C 1
ATOM 703 O O . GLY A 1 87 ? -19.693 -22.915 27.181 1.00 40.34 87 GLY A O 1
ATOM 704 N N . ALA A 1 88 ? -18.683 -21.009 27.752 1.00 42.66 88 ALA A N 1
ATOM 705 C CA . ALA A 1 88 ? -18.129 -21.506 29.017 1.00 42.66 88 ALA A CA 1
ATOM 706 C C . ALA A 1 88 ? -18.859 -20.967 30.264 1.00 42.66 88 ALA A C 1
ATOM 708 O O . ALA A 1 88 ? -18.241 -20.688 31.288 1.00 42.66 88 ALA A O 1
ATOM 709 N N . ARG A 1 89 ? -20.187 -20.798 30.194 1.00 44.41 89 ARG A N 1
ATOM 710 C CA . ARG A 1 89 ? -21.018 -20.464 31.370 1.00 44.41 89 ARG A CA 1
ATOM 711 C C . ARG A 1 89 ? -21.611 -21.692 32.083 1.00 44.41 89 ARG A C 1
ATOM 713 O O . ARG A 1 89 ? -22.294 -21.519 33.086 1.00 44.41 89 ARG A O 1
ATOM 720 N N . SER A 1 90 ? -21.345 -22.919 31.622 1.00 48.31 90 SER A N 1
ATOM 721 C CA . SER A 1 90 ? -21.938 -24.145 32.190 1.00 48.31 90 SER A CA 1
ATOM 722 C C . SER A 1 90 ? -21.161 -24.775 33.352 1.00 48.31 90 SER A C 1
ATOM 724 O O . SER A 1 90 ? -21.770 -25.431 34.194 1.00 48.31 90 SER A O 1
ATOM 726 N N . ASP A 1 91 ? -19.846 -24.565 33.459 1.00 48.59 91 ASP A N 1
ATOM 727 C CA . ASP A 1 91 ? -19.016 -25.409 34.342 1.00 48.59 91 ASP A CA 1
ATOM 728 C C . ASP A 1 91 ? -18.942 -24.907 35.795 1.00 48.59 91 ASP A C 1
ATOM 730 O O . ASP A 1 91 ? -18.771 -25.692 36.731 1.00 48.59 91 ASP A O 1
ATOM 734 N N . TRP A 1 92 ? -19.161 -23.608 36.013 1.00 42.84 92 TRP A N 1
ATOM 735 C CA . TRP A 1 92 ? -19.287 -23.001 37.347 1.00 42.84 92 TRP A CA 1
ATOM 736 C C . TRP A 1 92 ? -20.572 -23.460 38.055 1.00 42.84 92 TRP A C 1
ATOM 738 O O . TRP A 1 92 ? -20.570 -23.716 39.260 1.00 42.84 92 TRP A O 1
ATOM 748 N N . LEU A 1 93 ? -21.679 -23.584 37.311 1.00 48.56 93 LEU A N 1
ATOM 749 C CA . LEU A 1 93 ? -23.002 -23.899 37.870 1.00 48.56 93 LEU A CA 1
ATOM 750 C C . LEU A 1 93 ? -23.107 -25.376 38.286 1.00 48.56 93 LEU A C 1
ATOM 752 O O . LEU A 1 93 ? -23.876 -25.704 39.187 1.00 48.56 93 LEU A O 1
ATOM 756 N N . GLY A 1 94 ? -22.283 -26.257 37.707 1.00 51.41 94 GLY A N 1
ATOM 757 C CA . GLY A 1 94 ? -22.218 -27.671 38.088 1.00 51.41 94 GLY A CA 1
ATOM 758 C C . GLY A 1 94 ? -21.591 -27.922 39.466 1.00 51.41 94 GLY A C 1
ATOM 759 O O . GLY A 1 94 ? -21.986 -28.865 40.153 1.00 51.41 94 GLY A O 1
ATOM 760 N N . ARG A 1 95 ? -20.663 -27.061 39.915 1.00 51.06 95 ARG A N 1
ATOM 761 C CA . ARG A 1 95 ? -19.897 -27.252 41.167 1.00 51.06 95 ARG A CA 1
ATOM 762 C C . ARG A 1 95 ? -20.560 -26.689 42.433 1.00 51.06 95 ARG A C 1
ATOM 764 O O . ARG A 1 95 ? -20.132 -27.043 43.526 1.00 51.06 95 ARG A O 1
ATOM 771 N N . LEU A 1 96 ? -21.617 -25.876 42.318 1.00 53.34 96 LEU A N 1
ATOM 772 C CA . LEU A 1 96 ? -22.374 -25.348 43.472 1.00 53.34 96 LEU A CA 1
ATOM 773 C C . LEU A 1 96 ? -23.621 -26.169 43.850 1.00 53.34 96 LEU A C 1
ATOM 775 O O . LEU A 1 96 ? -24.275 -25.865 44.849 1.00 53.34 96 LEU A O 1
ATOM 779 N N . SER A 1 97 ? -23.950 -27.216 43.092 1.00 57.06 97 SER A N 1
ATOM 780 C CA . SER A 1 97 ? -25.256 -27.883 43.176 1.00 57.06 97 SER A CA 1
ATOM 781 C C . SER A 1 97 ? -25.519 -28.651 44.481 1.00 57.06 97 SER A C 1
ATOM 783 O O . SER A 1 97 ? -26.677 -28.791 44.857 1.00 57.06 97 SER A O 1
ATOM 785 N N . TRP A 1 98 ? -24.491 -29.092 45.218 1.00 54.81 98 TRP A N 1
ATOM 786 C CA . TRP A 1 98 ? -24.693 -29.884 46.446 1.00 54.81 98 TRP A CA 1
ATOM 787 C C . TRP A 1 98 ? -24.468 -29.097 47.743 1.00 54.81 98 TRP A C 1
ATOM 789 O O . TRP A 1 98 ? -25.298 -29.158 48.649 1.00 54.81 98 TRP A O 1
ATOM 799 N N . ALA A 1 99 ? -23.399 -28.297 47.830 1.00 55.69 99 ALA A N 1
ATOM 800 C CA . ALA A 1 99 ? -23.116 -27.501 49.030 1.00 55.69 99 ALA A CA 1
ATOM 801 C C . ALA A 1 99 ? -24.049 -26.282 49.166 1.00 55.69 99 ALA A C 1
ATOM 803 O O . ALA A 1 99 ? -24.482 -25.953 50.271 1.00 55.69 99 ALA A O 1
ATOM 804 N N . GLY A 1 100 ? -24.423 -25.650 48.045 1.00 58.03 100 GLY A N 1
ATOM 805 C CA . GLY A 1 100 ? -25.379 -24.539 48.046 1.00 58.03 100 GLY A CA 1
ATOM 806 C C . GLY A 1 100 ? -26.800 -24.977 48.412 1.00 58.03 100 GLY A C 1
ATOM 807 O O . GLY A 1 100 ? -27.517 -24.244 49.090 1.00 58.03 100 GLY A O 1
ATOM 808 N N . MET A 1 101 ? -27.193 -26.198 48.034 1.00 59.97 101 MET A N 1
ATOM 809 C CA . MET A 1 101 ? -28.540 -26.718 48.287 1.00 59.97 101 MET A CA 1
ATOM 810 C C . MET A 1 101 ? -28.762 -27.076 49.765 1.00 59.97 101 MET A C 1
ATOM 812 O O . MET A 1 101 ? -29.835 -26.811 50.302 1.00 59.97 101 MET A O 1
ATOM 816 N N . ALA A 1 102 ? -27.737 -27.593 50.452 1.00 61.72 102 ALA A N 1
ATOM 817 C CA . ALA A 1 102 ? -27.798 -27.857 51.892 1.00 61.72 102 ALA A CA 1
ATOM 818 C C . ALA A 1 102 ? -27.891 -26.560 52.718 1.00 61.72 102 ALA A C 1
ATOM 820 O O . ALA A 1 102 ? -28.703 -26.467 53.637 1.00 61.72 102 ALA A O 1
ATOM 821 N N . ALA A 1 103 ? -27.119 -25.530 52.354 1.00 61.12 103 ALA A N 1
ATOM 822 C CA . ALA A 1 103 ? -27.191 -24.223 53.008 1.00 61.12 103 ALA A CA 1
ATOM 823 C C . ALA A 1 103 ? -28.551 -23.537 52.781 1.00 61.12 103 ALA A C 1
ATOM 825 O O . ALA A 1 103 ? -29.131 -22.989 53.719 1.00 61.12 103 ALA A O 1
ATOM 826 N N . ALA A 1 104 ? -29.102 -23.630 51.566 1.00 63.31 104 ALA A N 1
ATOM 827 C CA . ALA A 1 104 ? -30.437 -23.123 51.257 1.00 63.31 104 ALA A CA 1
ATOM 828 C C . ALA A 1 104 ? -31.533 -23.854 52.052 1.00 63.31 104 ALA A C 1
ATOM 830 O O . ALA A 1 104 ? -32.433 -23.208 52.584 1.00 63.31 104 ALA A O 1
ATOM 831 N N . LEU A 1 105 ? -31.439 -25.181 52.202 1.00 70.81 105 LEU A N 1
ATOM 832 C CA . LEU A 1 105 ? -32.381 -25.968 53.007 1.00 70.81 105 LEU A CA 1
ATOM 833 C C . LEU A 1 105 ? -32.325 -25.608 54.496 1.00 70.81 105 LEU A C 1
ATOM 835 O O . LEU A 1 105 ? -33.376 -25.447 55.112 1.00 70.81 105 LEU A O 1
ATOM 839 N N . CYS A 1 106 ? -31.132 -25.419 55.067 1.00 73.25 106 CYS A N 1
ATOM 840 C CA . CYS A 1 106 ? -30.988 -24.982 56.458 1.00 73.25 106 CYS A CA 1
ATOM 841 C C . CYS A 1 106 ? -31.546 -23.568 56.684 1.00 73.25 106 CYS A C 1
ATOM 843 O O . CYS A 1 106 ? -32.200 -23.326 57.698 1.00 73.25 106 CYS A O 1
ATOM 845 N N . LEU A 1 107 ? -31.352 -22.649 55.731 1.00 70.25 107 LEU A N 1
ATOM 846 C CA . LEU A 1 107 ? -31.932 -21.304 55.796 1.00 70.25 107 LEU A CA 1
ATOM 847 C C . LEU A 1 107 ? -33.460 -21.334 55.680 1.00 70.25 107 LEU A C 1
ATOM 849 O O . LEU A 1 107 ? -34.144 -20.679 56.461 1.00 70.25 107 LEU A O 1
ATOM 853 N N . VAL A 1 108 ? -34.016 -22.135 54.769 1.00 69.12 108 VAL A N 1
ATOM 854 C CA . VAL A 1 108 ? -35.472 -22.283 54.619 1.00 69.12 108 VAL A CA 1
ATOM 855 C C . VAL A 1 108 ? -36.090 -22.943 55.855 1.00 69.12 108 VAL A C 1
ATOM 857 O O . VAL A 1 108 ? -37.123 -22.480 56.334 1.00 69.12 108 VAL A O 1
ATOM 860 N N . ALA A 1 109 ? -35.443 -23.961 56.429 1.00 69.69 109 ALA A N 1
ATOM 861 C CA . ALA A 1 109 ? -35.887 -24.589 57.671 1.00 69.69 109 ALA A CA 1
ATOM 862 C C . ALA A 1 109 ? -35.841 -23.606 58.853 1.00 69.69 109 ALA A C 1
ATOM 864 O O . ALA A 1 109 ? -36.819 -23.498 59.591 1.00 69.69 109 ALA A O 1
ATOM 865 N N . GLY A 1 110 ? -34.761 -22.829 58.991 1.00 64.94 110 GLY A N 1
ATOM 866 C CA . GLY A 1 110 ? -34.637 -21.792 60.019 1.00 64.94 110 GLY A CA 1
ATOM 867 C C . GLY A 1 110 ? -35.685 -20.682 59.883 1.00 64.94 110 GLY A C 1
ATOM 868 O O . GLY A 1 110 ? -36.284 -20.273 60.875 1.00 64.94 110 GLY A O 1
ATOM 869 N N . VAL A 1 111 ? -35.984 -20.246 58.656 1.00 68.81 111 VAL A N 1
ATOM 870 C CA . VAL A 1 111 ? -37.013 -19.230 58.374 1.00 68.81 111 VAL A CA 1
ATOM 871 C C . VAL A 1 111 ? -38.427 -19.767 58.616 1.00 68.81 111 VAL A C 1
ATOM 873 O O . VAL A 1 111 ? -39.278 -19.041 59.130 1.00 68.81 111 VAL A O 1
ATOM 876 N N . LEU A 1 112 ? -38.702 -21.032 58.290 1.00 61.41 112 LEU A N 1
ATOM 877 C CA . LEU A 1 112 ? -40.014 -21.650 58.512 1.00 61.41 112 LEU A CA 1
ATOM 878 C C . LEU A 1 112 ? -40.286 -21.919 60.000 1.00 61.41 112 LEU A C 1
ATOM 880 O O . LEU A 1 112 ? -41.380 -21.609 60.472 1.00 61.41 112 LEU A O 1
ATOM 884 N N . LEU A 1 113 ? -39.293 -22.407 60.753 1.00 61.66 113 LEU A N 1
ATOM 885 C CA . LEU A 1 113 ? -39.385 -22.569 62.212 1.00 61.66 113 LEU A CA 1
ATOM 886 C C . LEU A 1 113 ? -39.429 -21.218 62.947 1.00 61.66 113 LEU A C 1
ATOM 888 O O . LEU A 1 113 ? -40.191 -21.054 63.903 1.00 61.66 113 LEU A O 1
ATOM 892 N N . GLY A 1 114 ? -38.683 -20.219 62.467 1.00 58.19 114 GLY A N 1
ATOM 893 C CA . GLY A 1 114 ? -38.750 -18.848 62.976 1.00 58.19 114 GLY A CA 1
ATOM 894 C C . GLY A 1 114 ? -40.119 -18.201 62.740 1.00 58.19 114 GLY A C 1
ATOM 895 O O . GLY A 1 114 ? -40.662 -17.559 63.634 1.00 58.19 114 GLY A O 1
ATOM 896 N N . ARG A 1 115 ? -40.746 -18.440 61.578 1.00 59.28 115 ARG A N 1
ATOM 897 C CA . ARG A 1 115 ? -42.096 -17.935 61.255 1.00 59.28 115 ARG A CA 1
ATOM 898 C C . ARG A 1 115 ? -43.220 -18.552 62.085 1.00 59.28 115 ARG A C 1
ATOM 900 O O . ARG A 1 115 ? -44.275 -17.931 62.176 1.00 59.28 115 ARG A O 1
ATOM 907 N N . TRP A 1 116 ? -43.031 -19.753 62.629 1.00 56.50 116 TRP A N 1
ATOM 908 C CA . TRP A 1 116 ? -44.032 -20.427 63.464 1.00 56.50 116 TRP A CA 1
ATOM 909 C C . TRP A 1 116 ? -43.902 -20.101 64.958 1.00 56.50 116 TRP A C 1
ATOM 911 O O . TRP A 1 116 ? -44.898 -20.191 65.668 1.00 56.50 116 TRP A O 1
ATOM 921 N N . SER A 1 117 ? -42.717 -19.698 65.435 1.00 59.69 117 SER A N 1
ATOM 922 C CA . SER A 1 117 ? -42.487 -19.363 66.855 1.00 59.69 117 SER A CA 1
ATOM 923 C C . SER A 1 117 ? -42.441 -17.861 67.163 1.00 59.69 117 SER A C 1
ATOM 925 O O . SER A 1 117 ? -42.572 -17.473 68.322 1.00 59.69 117 SER A O 1
ATOM 927 N N . ALA A 1 118 ? -42.299 -17.001 66.152 1.00 50.91 118 ALA A N 1
ATOM 928 C CA . ALA A 1 118 ? -42.290 -15.556 66.340 1.00 50.91 118 ALA A CA 1
ATOM 929 C C . ALA A 1 118 ? -43.717 -14.993 66.489 1.00 50.91 118 ALA A C 1
ATOM 931 O O . ALA A 1 118 ? -44.469 -14.895 65.516 1.00 50.91 118 ALA A O 1
ATOM 932 N N . GLY A 1 119 ? -44.076 -14.586 67.710 1.00 57.94 119 GLY A N 1
ATOM 933 C CA . GLY A 1 119 ? -45.232 -13.721 67.967 1.00 57.94 119 GLY A CA 1
ATOM 934 C C . GLY A 1 119 ? -45.103 -12.363 67.258 1.00 57.94 119 GLY A C 1
ATOM 935 O O . GLY A 1 119 ? -44.006 -11.958 66.869 1.00 57.94 119 GLY A O 1
ATOM 936 N N . GLY A 1 120 ? -46.231 -11.665 67.076 1.00 60.03 120 GLY A N 1
ATOM 937 C CA . GLY A 1 120 ? -46.344 -10.435 66.271 1.00 60.03 120 GLY A CA 1
ATOM 938 C C . GLY A 1 120 ? -45.293 -9.351 66.558 1.00 60.03 120 GLY A C 1
ATOM 939 O O . GLY A 1 120 ? -44.822 -8.725 65.613 1.00 60.03 120 GLY A O 1
ATOM 940 N N . GLU A 1 121 ? -44.838 -9.214 67.808 1.00 60.81 121 GLU A N 1
ATOM 941 C CA . GLU A 1 121 ? -43.790 -8.260 68.218 1.00 60.81 121 GLU A CA 1
ATOM 942 C C . GLU A 1 121 ? -42.431 -8.496 67.543 1.00 60.81 121 GLU A C 1
ATOM 944 O O . GLU A 1 121 ? -41.781 -7.549 67.107 1.00 60.81 121 GLU A O 1
ATOM 949 N N . ILE A 1 122 ? -41.996 -9.753 67.396 1.00 62.47 122 ILE A N 1
ATOM 950 C CA . ILE A 1 122 ? -40.709 -10.068 66.749 1.00 62.47 122 ILE A CA 1
ATOM 951 C C . ILE A 1 122 ? -40.793 -9.754 65.249 1.00 62.47 122 ILE A C 1
ATOM 953 O O . ILE A 1 122 ? -39.804 -9.392 64.622 1.00 62.47 122 ILE A O 1
ATOM 957 N N . ARG A 1 123 ? -41.986 -9.855 64.660 1.00 62.06 123 ARG A N 1
ATOM 958 C CA . ARG A 1 123 ? -42.217 -9.615 63.234 1.00 62.06 123 ARG A CA 1
ATOM 959 C C . ARG A 1 123 ? -42.204 -8.126 62.888 1.00 62.06 123 ARG A C 1
ATOM 961 O O . ARG A 1 123 ? -41.678 -7.763 61.839 1.00 62.06 123 ARG A O 1
ATOM 968 N N . GLU A 1 124 ? -42.731 -7.286 63.775 1.00 66.25 124 GLU A N 1
ATOM 969 C CA . GLU A 1 124 ? -42.613 -5.827 63.680 1.00 66.25 124 GLU A CA 1
ATOM 970 C C . GLU A 1 124 ? -41.176 -5.361 63.930 1.00 66.25 124 GLU A C 1
ATOM 972 O O . GLU A 1 124 ? -40.649 -4.597 63.126 1.00 66.25 124 GLU A O 1
ATOM 977 N N . ALA A 1 125 ? -40.507 -5.888 64.961 1.00 70.56 125 ALA A N 1
ATOM 978 C CA . ALA A 1 125 ? -39.117 -5.544 65.272 1.00 70.56 125 ALA A CA 1
ATOM 979 C C . ALA A 1 125 ? -38.127 -5.978 64.174 1.00 70.56 125 ALA A C 1
ATOM 981 O O . ALA A 1 125 ? -37.173 -5.266 63.872 1.00 70.56 125 ALA A O 1
ATOM 982 N N . VAL A 1 126 ? -38.358 -7.131 63.537 1.00 72.31 126 VAL A N 1
ATOM 983 C CA . VAL A 1 126 ? -37.570 -7.562 62.373 1.00 72.31 126 VAL A CA 1
ATOM 984 C C . VAL A 1 126 ? -37.897 -6.706 61.151 1.00 72.31 126 VAL A C 1
ATOM 986 O O . VAL A 1 126 ? -36.986 -6.357 60.413 1.00 72.31 126 VAL A O 1
ATOM 989 N N . GLY A 1 127 ? -39.159 -6.320 60.940 1.00 73.12 127 GLY A N 1
ATOM 990 C CA . GLY A 1 127 ? -39.542 -5.439 59.834 1.00 73.12 127 GLY A CA 1
ATOM 991 C C . GLY A 1 127 ? -38.886 -4.058 59.913 1.00 73.12 127 GLY A C 1
ATOM 992 O O . GLY A 1 127 ? -38.386 -3.562 58.905 1.00 73.12 127 GLY A O 1
ATOM 993 N N . THR A 1 128 ? -38.828 -3.462 61.106 1.00 75.69 128 THR A N 1
ATOM 994 C CA . THR A 1 128 ? -38.177 -2.161 61.318 1.00 75.69 128 THR A CA 1
ATOM 995 C C . THR A 1 128 ? -36.659 -2.258 61.215 1.00 75.69 128 THR A C 1
ATOM 997 O O . THR A 1 128 ? -36.058 -1.457 60.502 1.00 75.69 128 THR A O 1
ATOM 1000 N N . ALA A 1 129 ? -36.043 -3.278 61.823 1.00 73.81 129 ALA A N 1
ATOM 1001 C CA . ALA A 1 129 ? -34.603 -3.507 61.714 1.00 73.81 129 ALA A CA 1
ATOM 1002 C C . ALA A 1 129 ? -34.171 -3.780 60.265 1.00 73.81 129 ALA A C 1
ATOM 1004 O O . ALA A 1 129 ? -33.130 -3.303 59.828 1.00 73.81 129 ALA A O 1
ATOM 1005 N N . MET A 1 130 ? -34.978 -4.514 59.496 1.00 69.94 130 MET A N 1
ATOM 1006 C CA . MET A 1 130 ? -34.688 -4.857 58.104 1.00 69.94 130 MET A CA 1
ATOM 1007 C C . MET A 1 130 ? -34.870 -3.658 57.165 1.00 69.94 130 MET A C 1
ATOM 1009 O O . MET A 1 130 ? -34.072 -3.501 56.247 1.00 69.94 130 MET A O 1
ATOM 1013 N N . ALA A 1 131 ? -35.837 -2.774 57.434 1.00 74.69 131 ALA A N 1
ATOM 1014 C CA . ALA A 1 131 ? -35.994 -1.509 56.712 1.00 74.69 131 ALA A CA 1
ATOM 1015 C C . ALA A 1 131 ? -34.844 -0.524 57.000 1.00 74.69 131 ALA A C 1
ATOM 1017 O O . ALA A 1 131 ? -34.350 0.145 56.089 1.00 74.69 131 ALA A O 1
ATOM 1018 N N . GLU A 1 132 ? -34.382 -0.461 58.252 1.00 77.62 132 GLU A N 1
ATOM 1019 C CA . GLU A 1 132 ? -33.214 0.337 58.634 1.00 77.62 132 GLU A CA 1
ATOM 1020 C C . GLU A 1 132 ? -31.952 -0.175 57.930 1.00 77.62 132 GLU A C 1
ATOM 1022 O O . GLU A 1 132 ? -31.250 0.610 57.286 1.00 77.62 132 GLU A O 1
ATOM 1027 N N . TRP A 1 133 ? -31.732 -1.493 57.944 1.00 74.00 133 TRP A N 1
ATOM 1028 C CA . TRP A 1 133 ? -30.587 -2.137 57.299 1.00 74.00 133 TRP A CA 1
ATOM 1029 C C . TRP A 1 133 ? -30.615 -2.027 55.769 1.00 74.00 133 TRP A C 1
ATOM 1031 O O . TRP A 1 133 ? -29.584 -1.747 55.159 1.00 74.00 133 TRP A O 1
ATOM 1041 N N . GLU A 1 134 ? -31.780 -2.189 55.128 1.00 75.31 134 GLU A N 1
ATOM 1042 C CA . GLU A 1 134 ? -31.924 -1.984 53.679 1.00 75.31 134 GLU A CA 1
ATOM 1043 C C . GLU A 1 134 ? -31.519 -0.566 53.279 1.00 75.31 134 GLU A C 1
ATOM 1045 O O . GLU A 1 134 ? -30.816 -0.383 52.288 1.00 75.31 134 GLU A O 1
ATOM 1050 N N . SER A 1 135 ? -31.922 0.439 54.057 1.00 76.00 135 SER A N 1
ATOM 1051 C CA . SER A 1 135 ? -31.657 1.839 53.725 1.00 76.00 135 SER A CA 1
ATOM 1052 C C . SER A 1 135 ? -30.174 2.209 53.811 1.00 76.00 135 SER A C 1
ATOM 1054 O O . SER A 1 135 ? -29.685 2.957 52.967 1.00 76.00 135 SER A O 1
ATOM 1056 N N . THR A 1 136 ? -29.438 1.656 54.778 1.00 80.81 136 THR A N 1
ATOM 1057 C CA . THR A 1 136 ? -28.007 1.943 54.956 1.00 80.81 136 THR A CA 1
ATOM 1058 C C . THR A 1 136 ? -27.160 1.111 54.002 1.00 80.81 136 THR A C 1
ATOM 1060 O O . THR A 1 136 ? -26.343 1.653 53.257 1.00 80.81 136 THR A O 1
ATOM 1063 N N . VAL A 1 137 ? -27.406 -0.199 53.946 1.00 82.38 137 VAL A N 1
ATOM 1064 C CA . VAL A 1 137 ? -26.569 -1.127 53.180 1.00 82.38 137 VAL A CA 1
ATOM 1065 C C . VAL A 1 137 ? -26.744 -0.937 51.673 1.00 82.38 137 VAL A C 1
ATOM 1067 O O . VAL A 1 137 ? -25.754 -0.937 50.944 1.00 82.38 137 VAL A O 1
ATOM 1070 N N . PHE A 1 138 ? -27.963 -0.706 51.165 1.00 80.38 138 PHE A N 1
ATOM 1071 C CA . PHE A 1 138 ? -28.134 -0.466 49.724 1.00 80.38 138 PHE A CA 1
ATOM 1072 C C . PHE A 1 138 ? -27.568 0.874 49.264 1.00 80.38 138 PHE A C 1
ATOM 1074 O O . PHE A 1 138 ? -27.197 0.991 48.094 1.00 80.38 138 PHE A O 1
ATOM 1081 N N . VAL A 1 139 ? -27.525 1.886 50.134 1.00 83.06 139 VAL A N 1
ATOM 1082 C CA . VAL A 1 139 ? -26.939 3.189 49.796 1.00 83.06 139 VAL A CA 1
ATOM 1083 C C . VAL A 1 139 ? -25.425 3.067 49.683 1.00 83.06 139 VAL A C 1
ATOM 1085 O O . VAL A 1 139 ? -24.873 3.505 48.674 1.00 83.06 139 VAL A O 1
ATOM 1088 N N . GLU A 1 140 ? -24.782 2.402 50.640 1.00 84.62 140 GLU A N 1
ATOM 1089 C CA . GLU A 1 140 ? -23.332 2.195 50.639 1.00 84.62 140 GLU A CA 1
ATOM 1090 C C . GLU A 1 140 ? -22.889 1.274 49.494 1.00 84.62 140 GLU A C 1
ATOM 1092 O O . GLU A 1 140 ? -22.042 1.653 48.686 1.00 84.62 140 GLU A O 1
ATOM 1097 N N . ILE A 1 141 ? -23.574 0.140 49.294 1.00 85.00 141 ILE A N 1
ATOM 1098 C CA . ILE A 1 141 ? -23.302 -0.761 48.163 1.00 85.00 141 ILE A CA 1
ATOM 1099 C C . ILE A 1 141 ? -23.517 -0.049 46.819 1.00 85.00 141 ILE A C 1
ATOM 1101 O O . ILE A 1 141 ? -22.724 -0.230 45.896 1.00 85.00 141 ILE A O 1
ATOM 1105 N N . ARG A 1 142 ? -24.561 0.784 46.662 1.00 83.31 142 ARG A N 1
ATOM 1106 C CA . ARG A 1 142 ? -24.756 1.560 45.419 1.00 83.31 142 ARG A CA 1
ATOM 1107 C C . ARG A 1 142 ? -23.684 2.617 45.209 1.00 83.31 142 ARG A C 1
ATOM 1109 O O . ARG A 1 142 ? -23.372 2.892 44.050 1.00 83.31 142 ARG A O 1
ATOM 1116 N N . ALA A 1 143 ? -23.201 3.256 46.270 1.00 85.44 143 ALA A N 1
ATOM 1117 C CA . ALA A 1 143 ? -22.135 4.243 46.173 1.00 85.44 143 ALA A CA 1
ATOM 1118 C C . ALA A 1 143 ? -20.849 3.571 45.675 1.00 85.44 143 ALA A C 1
ATOM 1120 O O . ALA A 1 143 ? -20.313 3.976 44.645 1.00 85.44 143 ALA A O 1
ATOM 1121 N N . GLU A 1 144 ? -20.463 2.455 46.290 1.00 87.88 144 GLU A N 1
ATOM 1122 C CA . GLU A 1 144 ? -19.252 1.722 45.922 1.00 87.88 144 GLU A CA 1
ATOM 1123 C C . GLU A 1 144 ? -19.350 1.062 44.536 1.00 87.88 144 GLU A C 1
ATOM 1125 O O . GLU A 1 144 ? -18.400 1.091 43.752 1.00 87.88 144 GLU A O 1
ATOM 1130 N N . LEU A 1 145 ? -20.529 0.557 44.146 1.00 88.50 145 LEU A N 1
ATOM 1131 C CA . LEU A 1 145 ? -20.759 0.104 42.770 1.00 88.50 145 LEU A CA 1
ATOM 1132 C C . LEU A 1 145 ? -20.656 1.248 41.756 1.00 88.50 145 LEU A C 1
ATOM 1134 O O . LEU A 1 145 ? -20.126 1.032 40.668 1.00 88.50 145 LEU A O 1
ATOM 1138 N N . ARG A 1 146 ? -21.153 2.451 42.070 1.00 86.81 146 ARG A N 1
ATOM 1139 C CA . ARG A 1 146 ? -21.035 3.607 41.165 1.00 86.81 146 ARG A CA 1
ATOM 1140 C C . ARG A 1 146 ? -19.589 4.049 41.009 1.00 86.81 146 ARG A C 1
ATOM 1142 O O . ARG A 1 146 ? -19.169 4.281 39.879 1.00 86.81 146 ARG A O 1
ATOM 1149 N N . GLU A 1 147 ? -18.835 4.113 42.099 1.00 88.19 147 GLU A N 1
ATOM 1150 C CA . GLU A 1 147 ? -17.407 4.437 42.063 1.00 88.19 147 GLU A CA 1
ATOM 1151 C C . GLU A 1 147 ? -16.614 3.373 41.299 1.00 88.19 147 GLU A C 1
ATOM 1153 O O . GLU A 1 147 ? -15.856 3.703 40.387 1.00 88.19 147 GLU A O 1
ATOM 1158 N N . GLY A 1 148 ? -16.868 2.089 41.561 1.00 88.12 148 GLY A N 1
ATOM 1159 C CA . GLY A 1 148 ? -16.230 0.989 40.841 1.00 88.12 148 GLY A CA 1
ATOM 1160 C C . GLY A 1 148 ? -16.593 0.934 39.352 1.00 88.12 148 GLY A C 1
ATOM 1161 O O . GLY A 1 148 ? -15.778 0.512 38.533 1.00 88.12 148 GLY A O 1
ATOM 1162 N N . MET A 1 149 ? -17.803 1.347 38.966 1.00 86.00 149 MET A N 1
ATOM 1163 C CA . MET A 1 149 ? -18.202 1.463 37.556 1.00 86.00 149 MET A CA 1
ATOM 1164 C C . MET A 1 149 ? -17.572 2.688 36.886 1.00 86.00 149 MET A C 1
ATOM 1166 O O . MET A 1 149 ? -17.135 2.585 35.743 1.00 86.00 149 MET A O 1
ATOM 1170 N N . ALA A 1 150 ? -17.476 3.822 37.586 1.00 89.50 150 ALA A N 1
ATOM 1171 C CA . ALA A 1 150 ? -16.817 5.025 37.080 1.00 89.50 150 ALA A CA 1
ATOM 1172 C C . ALA A 1 150 ? -15.308 4.806 36.877 1.00 89.50 150 ALA A C 1
ATOM 1174 O O . ALA A 1 150 ? -14.773 5.182 35.837 1.00 89.50 150 ALA A O 1
ATOM 1175 N N . ALA A 1 151 ? -14.645 4.127 37.818 1.00 88.81 151 ALA A N 1
ATOM 1176 C CA . ALA A 1 151 ? -13.237 3.757 37.699 1.00 88.81 151 ALA A CA 1
ATOM 1177 C C . ALA A 1 151 ? -12.988 2.817 36.508 1.00 88.81 151 ALA A C 1
ATOM 1179 O O . ALA A 1 151 ? -12.061 3.045 35.736 1.00 88.81 151 ALA A O 1
ATOM 1180 N N . ARG A 1 152 ? -13.850 1.807 36.305 1.00 87.06 152 ARG A N 1
ATOM 1181 C CA . ARG A 1 152 ? -13.777 0.925 35.124 1.00 87.06 152 ARG A CA 1
ATOM 1182 C C . ARG A 1 152 ? -14.005 1.685 33.820 1.00 87.06 152 ARG A C 1
ATOM 1184 O O . ARG A 1 152 ? -13.272 1.467 32.869 1.00 87.06 152 ARG A O 1
ATOM 1191 N N . ALA A 1 153 ? -14.972 2.601 33.788 1.00 88.31 153 ALA A N 1
ATOM 1192 C CA . ALA A 1 153 ? -15.248 3.400 32.599 1.00 88.31 153 ALA A CA 1
ATOM 1193 C C . ALA A 1 153 ? -14.071 4.312 32.216 1.00 88.31 153 ALA A C 1
ATOM 1195 O O . ALA A 1 153 ? -13.822 4.518 31.029 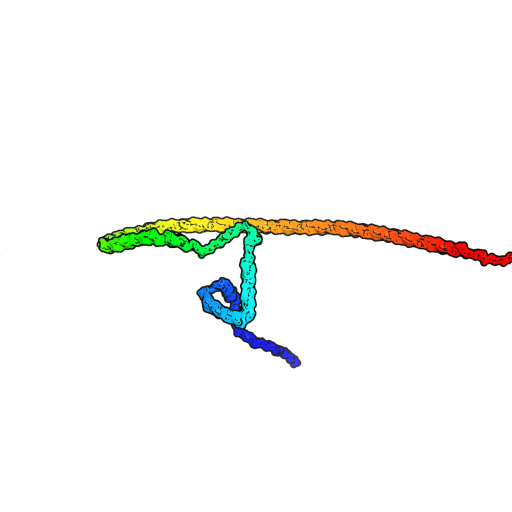1.00 88.31 153 ALA A O 1
ATOM 1196 N N . GLU A 1 154 ? -13.348 4.863 33.193 1.00 89.06 154 GLU A N 1
ATOM 1197 C CA . GLU A 1 154 ? -12.160 5.677 32.918 1.00 89.06 154 GLU A CA 1
ATOM 1198 C C . GLU A 1 154 ? -10.974 4.818 32.465 1.00 89.06 154 GLU A C 1
ATOM 1200 O O . GLU A 1 154 ? -10.297 5.171 31.501 1.00 89.06 154 GLU A O 1
ATOM 1205 N N . ASP A 1 155 ? -10.775 3.653 33.081 1.00 92.06 155 ASP A N 1
ATOM 1206 C CA . ASP A 1 155 ? -9.733 2.710 32.673 1.00 92.06 155 ASP A CA 1
ATOM 1207 C C . ASP A 1 155 ? -9.977 2.178 31.247 1.00 92.06 155 ASP A C 1
ATOM 1209 O O . ASP A 1 155 ? -9.071 2.167 30.415 1.00 92.06 155 ASP A O 1
ATOM 1213 N N . ASP A 1 156 ? -11.227 1.857 30.905 1.00 90.38 156 ASP A N 1
ATOM 1214 C CA . ASP A 1 156 ? -11.621 1.463 29.549 1.00 90.38 156 ASP A CA 1
ATOM 1215 C C . ASP A 1 156 ? -11.356 2.582 28.528 1.00 90.38 156 ASP A C 1
ATOM 1217 O O . ASP A 1 156 ? -10.888 2.313 27.421 1.00 90.38 156 ASP A O 1
ATOM 1221 N N . ARG A 1 157 ? -11.587 3.852 28.891 1.00 92.81 157 ARG A N 1
ATOM 1222 C CA . ARG A 1 157 ? -11.271 5.005 28.026 1.00 92.81 157 ARG A CA 1
ATOM 1223 C C . ARG A 1 157 ? -9.775 5.175 27.806 1.00 92.81 157 ARG A C 1
ATOM 1225 O O . ARG A 1 157 ? -9.369 5.501 26.691 1.00 92.81 157 ARG A O 1
ATOM 1232 N N . VAL A 1 158 ? -8.958 4.989 28.842 1.00 94.06 158 VAL A N 1
ATOM 1233 C CA . VAL A 1 158 ? -7.496 5.071 28.725 1.00 94.06 158 VAL A CA 1
ATOM 1234 C C . VAL A 1 158 ? -6.985 3.951 27.825 1.00 94.06 158 VAL A C 1
ATOM 1236 O O . VAL A 1 158 ? -6.301 4.238 26.843 1.00 94.06 158 VAL A O 1
ATOM 1239 N N . ARG A 1 159 ? -7.410 2.706 28.072 1.00 92.69 159 ARG A N 1
ATOM 1240 C CA . ARG A 1 159 ? -7.071 1.553 27.221 1.00 92.69 159 ARG A CA 1
ATOM 1241 C C . ARG A 1 159 ? -7.509 1.764 25.774 1.00 92.69 159 ARG A C 1
ATOM 1243 O O . ARG A 1 159 ? -6.769 1.427 24.854 1.00 92.69 159 ARG A O 1
ATOM 1250 N N . TRP A 1 160 ? -8.692 2.341 25.560 1.00 86.69 160 TRP A N 1
ATOM 1251 C CA . TRP A 1 160 ? -9.183 2.654 24.220 1.00 86.69 160 TRP A CA 1
ATOM 1252 C C . TRP A 1 160 ? -8.296 3.685 23.509 1.00 86.69 160 TRP A C 1
ATOM 1254 O O . TRP A 1 160 ? -7.881 3.457 22.375 1.00 86.69 160 TRP A O 1
ATOM 1264 N N . ARG A 1 161 ? -7.914 4.775 24.187 1.00 94.00 161 ARG A N 1
ATOM 1265 C CA . ARG A 1 161 ? -6.983 5.774 23.629 1.00 94.00 161 ARG A CA 1
ATOM 1266 C C . ARG A 1 161 ? -5.614 5.176 23.307 1.00 94.00 161 ARG A C 1
ATOM 1268 O O . ARG A 1 161 ? -5.019 5.517 22.288 1.00 94.00 161 ARG A O 1
ATOM 1275 N N . GLU A 1 162 ? -5.103 4.285 24.151 1.00 93.12 162 GLU A N 1
ATOM 1276 C CA . GLU A 1 162 ? -3.840 3.588 23.888 1.00 93.12 162 GLU A CA 1
ATOM 1277 C C . GLU A 1 162 ? -3.925 2.714 22.631 1.00 93.12 162 GLU A C 1
ATOM 1279 O O . GLU A 1 162 ? -2.998 2.721 21.818 1.00 93.12 162 GLU A O 1
ATOM 1284 N N . GLN A 1 163 ? -5.050 2.022 22.430 1.00 91.75 163 GLN A N 1
ATOM 1285 C CA . GLN A 1 163 ? -5.302 1.241 21.218 1.00 91.75 163 GLN A CA 1
ATOM 1286 C C . GLN A 1 163 ? -5.391 2.128 19.973 1.00 91.75 163 GLN A C 1
ATOM 1288 O O . GLN A 1 163 ? -4.787 1.791 18.957 1.00 91.75 163 GLN A O 1
ATOM 1293 N N . GLU A 1 164 ? -6.070 3.275 20.046 1.00 93.19 164 GLU A N 1
ATOM 1294 C CA . GLU A 1 164 ? -6.140 4.234 18.934 1.00 93.19 164 GLU A CA 1
ATOM 1295 C C . GLU A 1 164 ? -4.749 4.750 18.540 1.00 93.19 164 GLU A C 1
ATOM 1297 O O . GLU A 1 164 ? -4.398 4.773 17.359 1.00 93.19 164 GLU A O 1
ATOM 1302 N N . VAL A 1 165 ? -3.916 5.105 19.524 1.00 95.75 165 VAL A N 1
ATOM 1303 C CA . VAL A 1 165 ? -2.540 5.561 19.278 1.00 95.75 165 VAL A CA 1
ATOM 1304 C C . VAL A 1 165 ? -1.672 4.437 18.708 1.00 95.75 165 VAL A C 1
ATOM 1306 O O . VAL A 1 165 ? -0.865 4.683 17.808 1.00 95.75 165 VAL A O 1
ATOM 1309 N N . ALA A 1 166 ? -1.813 3.209 19.210 1.00 94.12 166 ALA A N 1
ATOM 1310 C CA . ALA A 1 166 ? -1.089 2.052 18.690 1.00 94.12 166 ALA A CA 1
ATOM 1311 C C . ALA A 1 166 ? -1.476 1.754 17.234 1.00 94.12 166 ALA A C 1
ATOM 1313 O O . ALA A 1 166 ? -0.596 1.541 16.397 1.00 94.12 166 ALA A O 1
ATOM 1314 N N . LEU A 1 167 ? -2.773 1.813 16.922 1.00 95.50 167 LEU A N 1
ATOM 1315 C CA . LEU A 1 167 ? -3.299 1.636 15.573 1.00 95.50 167 LEU A CA 1
ATOM 1316 C C . LEU A 1 167 ? -2.757 2.716 14.625 1.00 95.50 167 LEU A C 1
ATOM 1318 O O . LEU A 1 167 ? -2.246 2.388 13.556 1.00 95.50 167 LEU A O 1
ATOM 1322 N N . ALA A 1 168 ? -2.804 3.989 15.032 1.00 94.94 168 ALA A N 1
ATOM 1323 C CA . ALA A 1 168 ? -2.290 5.104 14.237 1.00 94.94 168 ALA A CA 1
ATOM 1324 C C . ALA A 1 168 ? -0.793 4.942 13.927 1.00 94.94 168 ALA A C 1
ATOM 1326 O O . ALA A 1 168 ? -0.389 5.014 12.768 1.00 94.94 168 ALA A O 1
ATOM 1327 N N . LYS A 1 169 ? 0.023 4.616 14.938 1.00 95.38 169 LYS A N 1
ATOM 1328 C CA . LYS A 1 169 ? 1.462 4.357 14.754 1.00 95.38 169 LYS A CA 1
ATOM 1329 C C . LYS A 1 169 ? 1.732 3.192 13.806 1.00 95.38 169 LYS A C 1
ATOM 1331 O O . LYS A 1 169 ? 2.669 3.253 13.012 1.00 95.38 169 LYS A O 1
ATOM 1336 N N . TRP A 1 170 ? 0.935 2.130 13.898 1.00 94.75 170 TRP A N 1
ATOM 1337 C CA . TRP A 1 170 ? 1.062 0.974 13.020 1.00 94.75 170 TRP A CA 1
ATOM 1338 C C . TRP A 1 170 ? 0.757 1.343 11.558 1.00 94.75 170 TRP A C 1
ATOM 1340 O O . TRP A 1 170 ? 1.540 1.003 10.667 1.00 94.75 170 TRP A O 1
ATOM 1350 N N . PHE A 1 171 ? -0.315 2.107 11.313 1.00 95.06 171 PHE A N 1
ATOM 1351 C CA . PHE A 1 171 ? -0.647 2.609 9.975 1.00 95.06 171 PHE A CA 1
ATOM 1352 C C . PHE A 1 171 ? 0.426 3.549 9.422 1.00 95.06 171 PHE A C 1
ATOM 1354 O O . PHE A 1 171 ? 0.842 3.375 8.277 1.00 95.06 171 PHE A O 1
ATOM 1361 N N . ASP A 1 172 ? 0.918 4.494 10.224 1.00 95.12 172 ASP A N 1
ATOM 1362 C CA . ASP A 1 172 ? 1.971 5.424 9.806 1.00 95.12 172 ASP A CA 1
ATOM 1363 C C . ASP A 1 172 ? 3.261 4.682 9.433 1.00 95.12 172 ASP A C 1
ATOM 1365 O O . ASP A 1 172 ? 3.864 4.960 8.394 1.00 95.12 172 ASP A O 1
ATOM 1369 N N . GLY A 1 173 ? 3.655 3.684 10.233 1.00 93.94 173 GLY A N 1
ATOM 1370 C CA . GLY A 1 173 ? 4.800 2.822 9.935 1.00 93.94 173 GLY A CA 1
ATOM 1371 C C . GLY A 1 173 ? 4.642 2.093 8.599 1.00 93.94 173 GLY A C 1
ATOM 1372 O O . GLY A 1 173 ? 5.539 2.136 7.754 1.00 93.94 173 GLY A O 1
ATOM 1373 N N . ARG A 1 174 ? 3.468 1.498 8.356 1.00 93.62 174 ARG A N 1
ATOM 1374 C CA . ARG A 1 174 ? 3.142 0.825 7.088 1.00 93.62 174 ARG A CA 1
ATOM 1375 C C . ARG A 1 174 ? 3.177 1.771 5.893 1.00 93.62 174 ARG A C 1
ATOM 1377 O O . ARG A 1 174 ? 3.757 1.428 4.861 1.00 93.62 174 ARG A O 1
ATOM 1384 N N . LEU A 1 175 ? 2.602 2.964 6.034 1.00 95.75 175 LEU A N 1
ATOM 1385 C CA . LEU A 1 175 ? 2.575 3.964 4.970 1.00 95.75 175 LEU A CA 1
ATOM 1386 C C . LEU A 1 175 ? 3.992 4.432 4.612 1.00 95.75 175 LEU A C 1
ATOM 1388 O O . LEU A 1 175 ? 4.320 4.604 3.436 1.00 95.75 175 LEU A O 1
ATOM 1392 N N . LEU A 1 176 ? 4.848 4.618 5.621 1.00 96.00 176 LEU A N 1
ATOM 1393 C CA . LEU A 1 176 ? 6.252 4.975 5.435 1.00 96.00 176 LEU A CA 1
ATOM 1394 C C . LEU A 1 176 ? 7.025 3.862 4.719 1.00 96.00 176 LEU A C 1
ATOM 1396 O O . LEU A 1 176 ? 7.749 4.139 3.762 1.00 96.00 176 LEU A O 1
ATOM 1400 N N . GLU A 1 177 ? 6.847 2.603 5.120 1.00 95.12 177 GLU A N 1
ATOM 1401 C CA . GLU A 1 177 ? 7.479 1.457 4.456 1.00 95.12 177 GLU A CA 1
ATOM 1402 C C . GLU A 1 177 ? 7.066 1.323 2.987 1.00 95.12 177 GLU A C 1
ATOM 1404 O O . GLU A 1 177 ? 7.895 1.008 2.129 1.00 95.12 177 GLU A O 1
ATOM 1409 N N . GLU A 1 178 ? 5.789 1.539 2.680 1.00 95.38 178 GLU A N 1
ATOM 1410 C CA . GLU A 1 178 ? 5.276 1.520 1.309 1.00 95.38 178 GLU A CA 1
ATOM 1411 C C . GLU A 1 178 ? 5.866 2.657 0.474 1.00 95.38 178 GLU A C 1
ATOM 1413 O O . GLU A 1 178 ? 6.410 2.394 -0.601 1.00 95.38 178 GLU A O 1
ATOM 1418 N N . ARG A 1 179 ? 5.894 3.890 0.999 1.00 96.62 179 ARG A N 1
ATOM 1419 C CA . ARG A 1 179 ? 6.546 5.026 0.323 1.00 96.62 179 ARG A CA 1
ATOM 1420 C C . ARG A 1 179 ? 8.027 4.767 0.054 1.00 96.62 179 ARG A C 1
ATOM 1422 O O . ARG A 1 179 ? 8.506 5.031 -1.045 1.00 96.62 179 ARG A O 1
ATOM 1429 N N . MET A 1 180 ? 8.747 4.195 1.017 1.00 96.50 180 MET A N 1
ATOM 1430 C CA . MET A 1 180 ? 10.168 3.861 0.866 1.00 96.50 180 MET A CA 1
ATOM 1431 C C . MET A 1 180 ? 10.412 2.730 -0.140 1.00 96.50 180 MET A C 1
ATOM 1433 O O . MET A 1 180 ? 11.470 2.677 -0.771 1.00 96.50 180 MET A O 1
ATOM 1437 N N . ARG A 1 181 ? 9.475 1.786 -0.283 1.00 96.81 181 ARG A N 1
ATOM 1438 C CA . ARG A 1 181 ? 9.535 0.753 -1.328 1.00 96.81 181 ARG A CA 1
ATOM 1439 C C . ARG A 1 181 ? 9.303 1.359 -2.706 1.00 96.81 181 ARG A C 1
ATOM 1441 O O . ARG A 1 181 ? 10.070 1.070 -3.621 1.00 96.81 181 ARG A O 1
ATOM 1448 N N . GLU A 1 182 ? 8.310 2.229 -2.830 1.00 95.94 182 GLU A N 1
ATOM 1449 C CA . GLU A 1 182 ? 7.987 2.880 -4.097 1.00 95.94 182 GLU A CA 1
ATOM 1450 C C . GLU A 1 182 ? 9.115 3.805 -4.563 1.00 95.94 182 GLU A C 1
ATOM 1452 O O . GLU A 1 182 ? 9.572 3.719 -5.700 1.00 95.94 182 GLU A O 1
ATOM 1457 N N . GLN A 1 183 ? 9.672 4.607 -3.654 1.00 97.50 183 GLN A N 1
ATOM 1458 C CA . GLN A 1 183 ? 10.806 5.469 -3.969 1.00 97.50 183 GLN A CA 1
ATOM 1459 C C . GLN A 1 183 ? 12.035 4.670 -4.431 1.00 97.50 183 GLN A C 1
ATOM 1461 O O . GLN A 1 183 ? 12.717 5.085 -5.367 1.00 97.50 183 GLN A O 1
ATOM 1466 N N . ARG A 1 184 ? 12.299 3.501 -3.828 1.00 97.69 184 ARG A N 1
ATOM 1467 C CA . ARG A 1 184 ? 13.378 2.605 -4.274 1.00 97.69 184 ARG A CA 1
ATOM 1468 C C . ARG A 1 184 ? 13.130 2.049 -5.674 1.00 97.69 184 ARG A C 1
ATOM 1470 O O . ARG A 1 184 ? 14.065 2.015 -6.465 1.00 97.69 184 ARG A O 1
ATOM 1477 N N . ARG A 1 185 ? 11.892 1.670 -6.005 1.00 97.25 185 ARG A N 1
ATOM 1478 C CA . ARG A 1 185 ? 11.536 1.223 -7.364 1.00 97.25 185 ARG A CA 1
ATOM 1479 C C . ARG A 1 185 ? 11.744 2.328 -8.392 1.00 97.25 185 ARG A C 1
ATOM 1481 O O . ARG A 1 185 ? 12.349 2.081 -9.428 1.00 97.25 185 ARG A O 1
ATOM 1488 N N . LEU A 1 186 ? 11.306 3.550 -8.091 1.00 98.06 186 LEU A N 1
ATOM 1489 C CA . LEU A 1 186 ? 11.510 4.693 -8.984 1.00 98.06 186 LEU A CA 1
ATOM 1490 C C . LEU A 1 186 ? 12.999 4.993 -9.193 1.00 98.06 186 LEU A C 1
ATOM 1492 O O . LEU A 1 186 ? 13.412 5.270 -10.316 1.00 98.06 186 LEU A O 1
ATOM 1496 N N . GLN A 1 187 ? 13.813 4.895 -8.138 1.00 97.44 187 GLN A N 1
ATOM 1497 C CA . GLN A 1 187 ? 15.268 5.039 -8.246 1.00 97.44 187 GLN A CA 1
ATOM 1498 C C . GLN A 1 187 ? 15.919 3.929 -9.079 1.00 97.44 187 GLN A C 1
ATOM 1500 O O . GLN A 1 187 ? 16.840 4.213 -9.837 1.00 97.44 187 GLN A O 1
ATOM 1505 N N . GLN A 1 188 ? 15.452 2.685 -8.963 1.00 97.44 188 GLN A N 1
ATOM 1506 C CA . GLN A 1 188 ? 15.940 1.585 -9.799 1.00 97.44 188 GLN A CA 1
ATOM 1507 C C . GLN A 1 188 ? 15.613 1.836 -11.268 1.00 97.44 188 GLN A C 1
ATOM 1509 O O . GLN A 1 188 ? 16.514 1.835 -12.097 1.00 97.44 188 GLN A O 1
ATOM 1514 N N . ILE A 1 189 ? 14.356 2.177 -11.566 1.00 97.50 189 ILE A N 1
ATOM 1515 C CA . ILE A 1 189 ? 13.918 2.499 -12.926 1.00 97.50 189 ILE A CA 1
ATOM 1516 C C . ILE A 1 189 ? 14.809 3.595 -13.519 1.00 97.50 189 ILE A C 1
ATOM 1518 O O . ILE A 1 189 ? 15.329 3.433 -14.619 1.00 97.50 189 ILE A O 1
ATOM 1522 N N . THR A 1 190 ? 15.044 4.700 -12.804 1.00 97.44 190 THR A N 1
ATOM 1523 C CA . THR A 1 190 ? 15.871 5.796 -13.336 1.00 97.44 190 THR A CA 1
ATOM 1524 C C . THR A 1 190 ? 17.330 5.399 -13.566 1.00 97.44 190 THR A C 1
ATOM 1526 O O . THR A 1 190 ? 17.920 5.833 -14.559 1.00 97.44 190 THR A O 1
ATOM 1529 N N . GLN A 1 191 ? 17.909 4.558 -12.704 1.00 96.81 191 GLN A N 1
ATOM 1530 C CA . GLN A 1 191 ? 19.256 4.013 -12.896 1.00 96.81 191 GLN A CA 1
ATOM 1531 C C . GLN A 1 191 ? 19.325 3.080 -14.112 1.00 96.81 191 GLN A C 1
ATOM 1533 O O . GLN A 1 191 ? 20.243 3.211 -14.925 1.00 96.81 191 GLN A O 1
ATOM 1538 N N . ASP A 1 192 ? 18.329 2.212 -14.282 1.00 97.56 192 ASP A N 1
ATOM 1539 C CA . ASP A 1 192 ? 18.239 1.273 -15.402 1.00 97.56 192 ASP A CA 1
ATOM 1540 C C . ASP A 1 192 ? 18.104 2.012 -16.740 1.00 97.56 192 ASP A C 1
ATOM 1542 O O . ASP A 1 192 ? 18.782 1.675 -17.715 1.00 97.56 192 ASP A O 1
ATOM 1546 N N . TRP A 1 193 ? 17.298 3.080 -16.785 1.00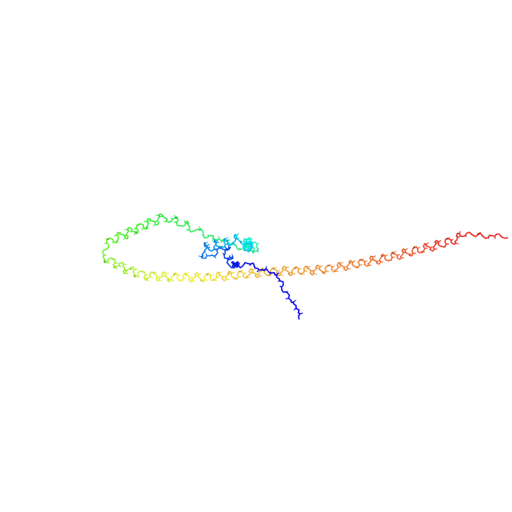 96.69 193 TRP A N 1
ATOM 1547 C CA . TRP A 1 193 ? 17.186 3.948 -17.962 1.00 96.69 193 TRP A CA 1
ATOM 1548 C C . TRP A 1 193 ? 18.523 4.604 -18.322 1.00 96.69 193 TRP A C 1
ATOM 1550 O O . TRP A 1 193 ? 18.898 4.633 -19.496 1.00 96.69 193 TRP A O 1
ATOM 1560 N N . ALA A 1 194 ? 19.262 5.114 -17.332 1.00 97.12 194 ALA A N 1
ATOM 1561 C CA . ALA A 1 194 ? 20.561 5.741 -17.567 1.00 97.12 194 ALA A CA 1
ATOM 1562 C C . ALA A 1 194 ? 21.601 4.735 -18.090 1.00 97.12 194 ALA A C 1
ATOM 1564 O O . ALA A 1 194 ? 22.336 5.042 -19.032 1.00 97.12 194 ALA A O 1
ATOM 1565 N N . ALA A 1 195 ? 21.635 3.527 -17.520 1.00 96.94 195 ALA A N 1
ATOM 1566 C CA . ALA A 1 195 ? 22.510 2.449 -17.973 1.00 96.94 195 ALA A CA 1
ATOM 1567 C C . ALA A 1 195 ? 22.179 2.020 -19.412 1.00 96.94 195 ALA A C 1
ATOM 1569 O O . ALA A 1 195 ? 23.070 1.984 -20.263 1.00 96.94 195 ALA A O 1
ATOM 1570 N N . SER A 1 196 ? 20.894 1.808 -19.703 1.00 96.75 196 SER A N 1
ATOM 1571 C CA . SER A 1 196 ? 20.405 1.413 -21.030 1.00 96.75 196 SER A CA 1
ATOM 1572 C C . SER A 1 196 ? 20.736 2.458 -22.099 1.00 96.75 196 SER A C 1
ATOM 1574 O O . SER A 1 196 ? 21.113 2.119 -23.218 1.00 96.75 196 SER A O 1
ATOM 1576 N N . HIS A 1 197 ? 20.655 3.749 -21.762 1.00 98.06 197 HIS A N 1
ATOM 1577 C CA . HIS A 1 197 ? 21.009 4.819 -22.694 1.00 98.06 197 HIS A CA 1
ATOM 1578 C C . HIS A 1 197 ? 22.512 4.833 -23.027 1.00 98.06 197 HIS A C 1
ATOM 1580 O O . HIS A 1 197 ? 22.904 5.099 -24.166 1.00 98.06 197 HIS A O 1
ATOM 1586 N N . LEU A 1 198 ? 23.375 4.549 -22.046 1.00 97.88 198 LEU A N 1
ATOM 1587 C CA . LEU A 1 198 ? 24.820 4.443 -22.272 1.00 97.88 198 LEU A CA 1
ATOM 1588 C C . LEU A 1 198 ? 25.179 3.216 -23.116 1.00 97.88 198 LEU A C 1
ATOM 1590 O O . LEU A 1 198 ? 26.057 3.310 -23.975 1.00 97.88 198 LEU A O 1
ATOM 1594 N N . GLU A 1 199 ? 24.502 2.093 -22.887 1.00 97.69 199 GLU A N 1
ATOM 1595 C CA . GLU A 1 199 ? 24.655 0.874 -23.681 1.00 97.69 199 GLU A CA 1
ATOM 1596 C C . GLU A 1 199 ? 24.226 1.099 -25.132 1.00 97.69 199 GLU A C 1
ATOM 1598 O O . GLU A 1 199 ? 25.039 0.923 -26.037 1.00 97.69 199 GLU A O 1
ATOM 1603 N N . LEU A 1 200 ? 23.022 1.640 -25.349 1.00 98.25 200 LEU A N 1
ATOM 1604 C CA . LEU A 1 200 ? 22.517 1.952 -26.687 1.00 98.25 200 LEU A CA 1
ATOM 1605 C C . LEU A 1 200 ? 23.471 2.872 -27.458 1.00 98.25 200 LEU A C 1
ATOM 1607 O O . LEU A 1 200 ? 23.736 2.663 -28.640 1.00 98.25 200 LEU A O 1
ATOM 1611 N N . ARG A 1 201 ? 24.032 3.888 -26.792 1.00 98.50 201 ARG A N 1
ATOM 1612 C CA . ARG A 1 201 ? 25.026 4.770 -27.412 1.00 98.50 201 ARG A CA 1
ATOM 1613 C C . ARG A 1 201 ? 26.284 4.007 -27.824 1.00 98.50 201 ARG A C 1
ATOM 1615 O O . ARG A 1 201 ? 26.786 4.223 -28.925 1.00 98.50 201 ARG A O 1
ATOM 1622 N N . ARG A 1 202 ? 26.802 3.141 -26.952 1.00 98.38 202 ARG A N 1
ATOM 1623 C CA . ARG A 1 202 ? 27.988 2.328 -27.245 1.00 98.38 202 ARG A CA 1
ATOM 1624 C C . ARG A 1 202 ? 27.742 1.408 -28.440 1.00 98.38 202 ARG A C 1
ATOM 1626 O O . ARG A 1 202 ? 28.615 1.298 -29.301 1.00 98.38 202 ARG A O 1
ATOM 1633 N N . ASP A 1 203 ? 26.560 0.809 -28.522 1.00 98.38 203 ASP A N 1
ATOM 1634 C CA . ASP A 1 203 ? 26.173 -0.062 -29.631 1.00 98.38 203 ASP A CA 1
ATOM 1635 C C . ASP A 1 203 ? 26.077 0.712 -30.945 1.00 98.38 203 ASP A C 1
ATOM 1637 O O . ASP A 1 203 ? 26.621 0.273 -31.958 1.00 98.38 203 ASP A O 1
ATOM 1641 N N . LEU A 1 204 ? 25.481 1.908 -30.929 1.00 98.50 204 LEU A N 1
ATOM 1642 C CA . LEU A 1 204 ? 25.441 2.791 -32.098 1.00 98.50 204 LEU A CA 1
ATOM 1643 C C . LEU A 1 204 ? 26.846 3.214 -32.550 1.00 98.50 204 LEU A C 1
ATOM 1645 O O . LEU A 1 204 ? 27.137 3.203 -33.746 1.00 98.50 204 LEU A O 1
ATOM 1649 N N . GLU A 1 205 ? 27.741 3.547 -31.617 1.00 98.44 205 GLU A N 1
ATOM 1650 C CA . GLU A 1 205 ? 29.139 3.870 -31.929 1.00 98.44 205 GLU A CA 1
ATOM 1651 C C . GLU A 1 205 ? 29.891 2.660 -32.515 1.00 98.44 205 GLU A C 1
ATOM 1653 O O . GLU A 1 205 ? 30.709 2.819 -33.427 1.00 98.44 205 GLU A O 1
ATOM 1658 N N . SER A 1 206 ? 29.606 1.448 -32.033 1.00 98.38 206 SER A N 1
ATOM 1659 C CA . SER A 1 206 ? 30.166 0.200 -32.562 1.00 98.38 206 SER A CA 1
ATOM 1660 C C . SER A 1 206 ? 29.661 -0.094 -33.977 1.00 98.38 206 SER A C 1
ATOM 1662 O O . SER A 1 206 ? 30.467 -0.299 -34.889 1.00 98.38 206 SER A O 1
ATOM 1664 N N . LEU A 1 207 ? 28.343 -0.015 -34.193 1.00 98.56 207 LEU A N 1
ATOM 1665 C CA . LEU A 1 207 ? 27.716 -0.192 -35.504 1.00 98.56 207 LEU A CA 1
ATOM 1666 C C . LEU A 1 207 ? 28.247 0.826 -36.517 1.00 98.56 207 LEU A C 1
ATOM 1668 O O . LEU A 1 207 ? 28.565 0.455 -37.646 1.00 98.56 207 LEU A O 1
ATOM 1672 N N . ALA A 1 208 ? 28.417 2.089 -36.114 1.00 98.38 208 ALA A N 1
ATOM 1673 C CA . ALA A 1 208 ? 28.992 3.124 -36.968 1.00 98.38 208 ALA A CA 1
ATOM 1674 C C . ALA A 1 208 ? 30.439 2.799 -37.379 1.00 98.38 208 ALA A C 1
ATOM 1676 O O . ALA A 1 208 ? 30.787 2.914 -38.555 1.00 98.38 208 ALA A O 1
ATOM 1677 N N . LYS A 1 209 ? 31.281 2.336 -36.441 1.00 97.94 209 LYS A N 1
ATOM 1678 C CA . LYS A 1 209 ? 32.661 1.908 -36.738 1.00 97.94 209 LYS A CA 1
ATOM 1679 C C . LYS A 1 209 ? 32.702 0.694 -37.664 1.00 97.94 209 LYS A C 1
ATOM 1681 O O . LYS A 1 209 ? 33.502 0.674 -38.599 1.00 97.94 209 LYS A O 1
ATOM 1686 N N . GLN A 1 210 ? 31.841 -0.295 -37.427 1.00 98.25 210 GLN A N 1
ATOM 1687 C CA . GLN A 1 210 ? 31.754 -1.494 -38.257 1.00 98.25 210 GLN A CA 1
ATOM 1688 C C . GLN A 1 210 ? 31.282 -1.159 -39.677 1.00 98.25 210 GLN A C 1
ATOM 1690 O O . GLN A 1 210 ? 31.857 -1.655 -40.646 1.00 98.25 210 GLN A O 1
ATOM 1695 N N . ALA A 1 211 ? 30.293 -0.271 -39.813 1.00 98.12 211 ALA A N 1
ATOM 1696 C CA . ALA A 1 211 ? 29.825 0.218 -41.104 1.00 98.12 211 ALA A CA 1
ATOM 1697 C C . ALA A 1 211 ? 30.932 0.969 -41.863 1.00 98.12 211 ALA A C 1
ATOM 1699 O O . ALA A 1 211 ? 31.163 0.698 -43.040 1.00 98.12 211 ALA A O 1
ATOM 1700 N N . ASP A 1 212 ? 31.669 1.859 -41.193 1.00 98.25 212 ASP A N 1
ATOM 1701 C CA . ASP A 1 212 ? 32.773 2.613 -41.801 1.00 98.25 212 ASP A CA 1
ATOM 1702 C C . ASP A 1 212 ? 33.932 1.694 -42.237 1.00 98.25 212 ASP A C 1
ATOM 1704 O O . ASP A 1 212 ? 34.487 1.839 -43.330 1.00 98.25 212 ASP A O 1
ATOM 1708 N N . GLN A 1 213 ? 34.264 0.677 -41.433 1.00 98.19 213 GLN A N 1
ATOM 1709 C CA . GLN A 1 213 ? 35.235 -0.352 -41.814 1.00 98.19 213 GLN A CA 1
ATOM 1710 C C . GLN A 1 213 ? 34.757 -1.171 -43.021 1.00 98.19 213 GLN A C 1
ATOM 1712 O O . GLN A 1 213 ? 35.533 -1.372 -43.958 1.00 98.19 213 GLN A O 1
ATOM 1717 N N . GLY A 1 214 ? 33.490 -1.593 -43.032 1.00 97.56 214 GLY A N 1
ATOM 1718 C CA . GLY A 1 214 ? 32.887 -2.314 -44.154 1.00 97.56 214 GLY A CA 1
ATOM 1719 C C . GLY A 1 214 ? 32.905 -1.496 -45.448 1.00 97.56 214 GLY A C 1
ATOM 1720 O O . GLY A 1 214 ? 33.289 -2.010 -46.497 1.00 97.56 214 GLY A O 1
ATOM 1721 N N . LEU A 1 215 ? 32.593 -0.198 -45.377 1.00 98.31 215 LEU A N 1
ATOM 1722 C CA . LEU A 1 215 ? 32.669 0.716 -46.522 1.00 98.31 215 LEU A CA 1
ATOM 1723 C C . LEU A 1 215 ? 34.105 0.905 -47.021 1.00 98.31 215 LEU A C 1
ATOM 1725 O O . LEU A 1 215 ? 34.338 0.903 -48.231 1.00 98.31 215 LEU A O 1
ATOM 1729 N N . ARG A 1 216 ? 35.085 1.044 -46.116 1.00 97.62 216 ARG A N 1
ATOM 1730 C CA . ARG A 1 216 ? 36.506 1.103 -46.496 1.00 97.62 216 ARG A CA 1
ATOM 1731 C C . ARG A 1 216 ? 36.954 -0.181 -47.190 1.00 97.62 216 ARG A C 1
ATOM 1733 O O . ARG A 1 216 ? 37.600 -0.095 -48.230 1.00 97.62 216 ARG A O 1
ATOM 1740 N N . GLN A 1 217 ? 36.569 -1.342 -46.665 1.00 97.62 217 GLN A N 1
ATOM 1741 C CA . GLN A 1 217 ? 36.893 -2.640 -47.256 1.00 97.62 217 GLN A CA 1
ATOM 1742 C C . GLN A 1 217 ? 36.218 -2.843 -48.621 1.00 97.62 217 GLN A C 1
ATOM 1744 O O . GLN A 1 217 ? 36.842 -3.353 -49.549 1.00 97.62 217 GLN A O 1
ATOM 1749 N N . ALA A 1 218 ? 34.970 -2.396 -48.782 1.00 97.44 218 ALA A N 1
ATOM 1750 C CA . ALA A 1 218 ? 34.284 -2.420 -50.070 1.00 97.44 218 ALA A CA 1
ATOM 1751 C C . ALA A 1 218 ? 34.992 -1.524 -51.100 1.00 97.44 218 ALA A C 1
ATOM 1753 O O . ALA A 1 218 ? 35.211 -1.944 -52.234 1.00 97.44 218 ALA A O 1
ATOM 1754 N N . ARG A 1 219 ? 35.417 -0.315 -50.705 1.00 97.50 219 ARG A N 1
ATOM 1755 C CA . ARG A 1 219 ? 36.173 0.598 -51.580 1.00 97.50 219 ARG A CA 1
ATOM 1756 C C . ARG A 1 219 ? 37.514 0.013 -52.014 1.00 97.50 219 ARG A C 1
ATOM 1758 O O . ARG A 1 219 ? 37.838 0.082 -53.196 1.00 97.50 219 ARG A O 1
ATOM 1765 N N . THR A 1 220 ? 38.285 -0.570 -51.095 1.00 97.12 220 THR A N 1
ATOM 1766 C CA . THR A 1 220 ? 39.566 -1.202 -51.449 1.00 97.12 220 THR A CA 1
ATOM 1767 C C . THR A 1 220 ? 39.363 -2.434 -52.330 1.00 97.12 220 THR A C 1
ATOM 1769 O O . THR A 1 220 ? 40.114 -2.617 -53.284 1.00 97.12 220 THR A O 1
ATOM 1772 N N . GLY A 1 221 ? 38.318 -3.231 -52.079 1.00 96.06 221 GLY A N 1
ATOM 1773 C CA . GLY A 1 221 ? 37.938 -4.362 -52.930 1.00 96.06 221 GLY A CA 1
ATOM 1774 C C . GLY A 1 221 ? 37.564 -3.942 -54.355 1.00 96.06 221 GLY A C 1
ATOM 1775 O O . GLY A 1 221 ? 38.055 -4.533 -55.315 1.00 96.06 221 GLY A O 1
ATOM 1776 N N . LEU A 1 222 ? 36.761 -2.884 -54.510 1.00 96.62 222 LEU A N 1
ATOM 1777 C CA . LEU A 1 222 ? 36.414 -2.327 -55.824 1.00 96.62 222 LEU A CA 1
ATOM 1778 C C . LEU A 1 222 ? 37.644 -1.778 -56.560 1.00 96.62 222 LEU A C 1
ATOM 1780 O O . LEU A 1 222 ? 37.795 -2.027 -57.753 1.00 96.62 222 LEU A O 1
ATOM 1784 N N . ALA A 1 223 ? 38.552 -1.092 -55.859 1.00 95.50 223 ALA A N 1
ATOM 1785 C CA . ALA A 1 223 ? 39.800 -0.606 -56.448 1.00 95.50 223 ALA A CA 1
ATOM 1786 C C . ALA A 1 223 ? 40.717 -1.754 -56.911 1.00 95.50 223 ALA A C 1
ATOM 1788 O O . ALA A 1 223 ? 41.333 -1.662 -57.970 1.00 95.50 223 ALA A O 1
ATOM 1789 N N . TRP A 1 224 ? 40.780 -2.850 -56.146 1.00 94.56 224 TRP A N 1
ATOM 1790 C CA . TRP A 1 224 ? 41.533 -4.048 -56.526 1.00 94.56 224 TRP A CA 1
ATOM 1791 C C . TRP A 1 224 ? 40.938 -4.753 -57.753 1.00 94.56 224 TRP A C 1
ATOM 1793 O O . TRP A 1 224 ? 41.676 -5.198 -58.630 1.00 94.56 224 TRP A O 1
ATOM 1803 N N . LEU A 1 225 ? 39.607 -4.838 -57.849 1.00 95.81 225 LEU A N 1
ATOM 1804 C CA . LEU A 1 225 ? 38.944 -5.393 -59.031 1.00 95.81 225 LEU A CA 1
ATOM 1805 C C . LEU A 1 225 ? 39.181 -4.524 -60.274 1.00 95.81 225 LEU A C 1
ATOM 1807 O O . LEU A 1 225 ? 39.495 -5.069 -61.330 1.00 95.81 225 LEU A O 1
ATOM 1811 N N . ALA A 1 226 ? 39.094 -3.197 -60.136 1.00 93.19 226 ALA A N 1
ATOM 1812 C CA . ALA A 1 226 ? 39.351 -2.255 -61.224 1.00 93.19 226 ALA A CA 1
ATOM 1813 C C . ALA A 1 226 ? 40.800 -2.339 -61.742 1.00 93.19 226 ALA A C 1
ATOM 1815 O O . ALA A 1 226 ? 41.026 -2.439 -62.947 1.00 93.19 226 ALA A O 1
ATOM 1816 N N . SER A 1 227 ? 41.793 -2.397 -60.846 1.00 92.62 227 SER A N 1
ATOM 1817 C CA . SER A 1 227 ? 43.195 -2.532 -61.265 1.00 92.62 227 SER A CA 1
ATOM 1818 C C . SER A 1 227 ? 43.468 -3.865 -61.966 1.00 92.62 227 SER A C 1
ATOM 1820 O O . SER A 1 227 ? 44.234 -3.920 -62.927 1.00 92.62 227 SER A O 1
ATOM 1822 N N . ARG A 1 228 ? 42.805 -4.948 -61.540 1.00 93.31 228 ARG A N 1
ATOM 1823 C CA . ARG A 1 228 ? 42.904 -6.253 -62.202 1.00 93.31 228 ARG A CA 1
ATOM 1824 C C . ARG A 1 228 ? 42.268 -6.245 -63.594 1.00 93.31 228 ARG A C 1
ATOM 1826 O O . ARG A 1 228 ? 42.838 -6.849 -64.503 1.00 93.31 228 ARG A O 1
ATOM 1833 N N . SER A 1 229 ? 41.130 -5.566 -63.779 1.00 90.38 229 SER A N 1
ATOM 1834 C CA . SER A 1 229 ? 40.530 -5.415 -65.110 1.00 90.38 229 SER A CA 1
ATOM 1835 C C . SER A 1 229 ? 41.418 -4.602 -66.053 1.00 90.38 229 SER A C 1
ATOM 1837 O O . SER A 1 229 ? 41.602 -5.020 -67.196 1.00 90.38 229 SER A O 1
ATOM 1839 N N . ASP A 1 230 ? 42.052 -3.527 -65.576 1.00 80.00 230 ASP A N 1
ATOM 1840 C CA . ASP A 1 230 ? 42.961 -2.711 -66.393 1.00 80.00 230 ASP A CA 1
ATOM 1841 C C . ASP A 1 230 ? 44.185 -3.512 -66.860 1.00 80.00 230 ASP A C 1
ATOM 1843 O O . ASP A 1 230 ? 44.538 -3.485 -68.039 1.00 80.00 230 ASP A O 1
ATOM 1847 N N . VAL A 1 231 ? 44.791 -4.305 -65.969 1.00 75.69 231 VAL A N 1
ATOM 1848 C CA . VAL A 1 231 ? 45.911 -5.193 -66.327 1.00 75.69 231 VAL A CA 1
ATOM 1849 C C . VAL A 1 231 ? 45.484 -6.242 -67.357 1.00 75.69 231 VAL A C 1
ATOM 1851 O O . VAL A 1 231 ? 46.214 -6.482 -68.316 1.00 75.69 231 VAL A O 1
ATOM 1854 N N . SER A 1 232 ? 44.294 -6.838 -67.209 1.00 73.12 232 SER A N 1
ATOM 1855 C CA . SER A 1 232 ? 43.785 -7.803 -68.195 1.00 73.12 232 SER A CA 1
ATOM 1856 C C . SER A 1 232 ? 43.521 -7.169 -69.568 1.00 73.12 232 SER A C 1
ATOM 1858 O O . SER A 1 232 ? 43.813 -7.784 -70.591 1.00 73.12 232 SER A O 1
ATOM 1860 N N . ALA A 1 233 ? 43.049 -5.918 -69.604 1.00 70.56 233 ALA A N 1
ATOM 1861 C CA . ALA A 1 233 ? 42.824 -5.178 -70.843 1.00 70.56 233 ALA A CA 1
ATOM 1862 C C . ALA A 1 233 ? 44.135 -4.769 -71.540 1.00 70.56 233 ALA A C 1
ATOM 1864 O O . ALA A 1 233 ? 44.176 -4.673 -72.766 1.00 70.56 233 ALA A O 1
ATOM 1865 N N . ILE A 1 234 ? 45.208 -4.535 -70.777 1.00 69.19 234 ILE A N 1
ATOM 1866 C CA . ILE A 1 234 ? 46.550 -4.275 -71.316 1.00 69.19 234 ILE A CA 1
ATOM 1867 C C . ILE A 1 234 ? 47.164 -5.569 -71.867 1.00 69.19 234 ILE A C 1
ATOM 1869 O O . ILE A 1 234 ? 47.658 -5.557 -72.990 1.00 69.19 234 ILE A O 1
ATOM 1873 N N . ALA A 1 235 ? 47.070 -6.685 -71.132 1.00 69.62 235 ALA A N 1
ATOM 1874 C CA . ALA A 1 235 ? 47.583 -7.986 -71.571 1.00 69.62 235 ALA A CA 1
ATOM 1875 C C . ALA A 1 235 ? 46.928 -8.462 -72.884 1.00 69.62 235 ALA A C 1
ATOM 1877 O O . ALA A 1 235 ? 47.627 -8.857 -73.815 1.00 69.62 235 ALA A O 1
ATOM 1878 N N . ALA A 1 236 ? 45.605 -8.312 -73.012 1.00 67.75 236 ALA A N 1
ATOM 1879 C CA . ALA A 1 236 ? 44.880 -8.639 -74.243 1.00 67.75 236 ALA A CA 1
ATOM 1880 C C . ALA A 1 236 ? 45.309 -7.786 -75.455 1.00 67.75 236 ALA A C 1
ATOM 1882 O O . ALA A 1 236 ? 45.186 -8.227 -76.591 1.00 67.75 236 ALA A O 1
ATOM 1883 N N . ARG A 1 237 ? 45.831 -6.573 -75.226 1.00 61.34 237 ARG A N 1
ATOM 1884 C CA . ARG A 1 237 ? 46.323 -5.671 -76.280 1.00 61.34 237 ARG A CA 1
ATOM 1885 C C . ARG A 1 237 ? 47.766 -5.978 -76.697 1.00 61.34 237 ARG A C 1
ATOM 1887 O O . ARG A 1 237 ? 48.190 -5.571 -77.770 1.00 61.34 237 ARG A O 1
ATOM 1894 N N . THR A 1 238 ? 48.527 -6.668 -75.847 1.00 63.03 238 THR A N 1
ATOM 1895 C CA . THR A 1 238 ? 49.910 -7.090 -76.128 1.00 63.03 238 THR A CA 1
ATOM 1896 C C . THR A 1 238 ? 50.011 -8.482 -76.749 1.00 63.03 238 THR A C 1
ATOM 1898 O O . THR A 1 238 ? 51.051 -8.813 -77.306 1.00 63.03 238 THR A O 1
ATOM 1901 N N . GLU A 1 239 ? 48.953 -9.290 -76.663 1.00 57.59 239 GLU A N 1
ATOM 1902 C CA . GLU A 1 239 ? 48.879 -10.627 -77.268 1.00 57.59 239 GLU A CA 1
ATOM 1903 C C . GLU A 1 239 ? 48.271 -10.629 -78.682 1.00 57.59 239 GLU A C 1
ATOM 1905 O O . GLU A 1 239 ? 48.127 -11.696 -79.271 1.00 57.59 239 GLU A O 1
ATOM 1910 N N . GLU A 1 240 ? 47.948 -9.466 -79.261 1.00 52.03 240 GLU A N 1
ATOM 1911 C CA . GLU A 1 240 ? 47.625 -9.370 -80.690 1.00 52.03 240 GLU A CA 1
ATOM 1912 C C . GLU A 1 240 ? 48.915 -9.643 -81.493 1.00 52.03 240 GLU A C 1
ATOM 1914 O O . GLU A 1 240 ? 49.854 -8.841 -81.427 1.00 52.03 240 GLU A O 1
ATOM 1919 N N . PRO A 1 241 ? 49.035 -10.782 -82.209 1.00 51.16 241 PRO A N 1
ATOM 1920 C CA . PRO A 1 241 ? 50.236 -11.070 -82.969 1.00 51.16 241 PRO A CA 1
ATOM 1921 C C . PRO A 1 241 ? 50.343 -10.054 -84.103 1.00 51.16 241 PRO A C 1
ATOM 1923 O O . PRO A 1 241 ? 49.404 -9.854 -84.872 1.00 51.16 241 PRO A O 1
ATOM 1926 N N . SER A 1 242 ? 51.515 -9.432 -84.209 1.00 56.44 242 SER A N 1
ATOM 1927 C CA . SER A 1 242 ? 51.943 -8.642 -85.361 1.00 56.44 242 SER A CA 1
ATOM 1928 C C . SER A 1 242 ? 52.105 -9.556 -86.582 1.00 56.44 242 SER A C 1
ATOM 1930 O O . SER A 1 242 ? 53.216 -9.777 -87.054 1.00 56.44 242 SER A O 1
ATOM 1932 N N . ASP A 1 243 ? 51.002 -10.104 -87.085 1.00 54.81 243 ASP A N 1
ATOM 1933 C CA . ASP A 1 243 ? 50.917 -10.697 -88.413 1.00 54.81 243 ASP A CA 1
ATOM 1934 C C . ASP A 1 243 ? 50.539 -9.585 -89.401 1.00 54.81 243 ASP A C 1
ATOM 1936 O O . ASP A 1 243 ? 49.399 -9.426 -89.834 1.00 54.81 243 ASP A O 1
ATOM 1940 N N . GLN A 1 244 ? 51.519 -8.725 -89.680 1.00 53.00 244 GLN A N 1
ATOM 1941 C CA . GLN A 1 244 ? 51.529 -7.897 -90.879 1.00 53.00 244 GLN A CA 1
ATOM 1942 C C . GLN A 1 244 ? 52.787 -8.254 -91.665 1.00 53.00 244 GLN A C 1
ATOM 1944 O O . GLN A 1 244 ? 53.845 -7.661 -91.484 1.00 53.00 244 GLN A O 1
ATOM 1949 N N . GLY A 1 245 ? 52.646 -9.289 -92.493 1.00 48.25 245 GLY A N 1
ATOM 1950 C CA . GLY A 1 245 ? 52.613 -9.075 -93.937 1.00 48.25 245 GLY A CA 1
ATOM 1951 C C . GLY A 1 245 ? 53.912 -8.595 -94.572 1.00 48.25 245 GLY A C 1
ATOM 1952 O O . GLY A 1 245 ? 54.212 -7.405 -94.592 1.00 48.25 245 GLY A O 1
ATOM 1953 N N . GLU A 1 246 ? 54.595 -9.570 -95.160 1.00 45.09 246 GLU A N 1
ATOM 1954 C CA . GLU A 1 246 ? 55.609 -9.474 -96.206 1.00 45.09 246 GLU A CA 1
ATOM 1955 C C . GLU A 1 246 ? 55.364 -8.359 -97.241 1.00 45.09 246 GLU A C 1
ATOM 1957 O O . GLU A 1 246 ? 54.259 -8.227 -97.773 1.00 45.09 246 GLU A O 1
ATOM 1962 N N . LEU A 1 247 ? 56.446 -7.659 -97.604 1.00 49.22 247 LEU A N 1
ATOM 1963 C CA . LEU A 1 247 ? 56.776 -7.264 -98.980 1.00 49.22 247 LEU A CA 1
ATOM 1964 C C . LEU A 1 247 ? 58.287 -7.408 -99.196 1.00 49.22 247 LEU A C 1
ATOM 1966 O O . LEU A 1 247 ? 59.050 -6.959 -98.310 1.00 49.22 247 LEU A O 1
#